Protein AF-A0A5E9FYQ3-F1 (afdb_monomer_lite)

Organism: NCBI:txid1424659

Structure (mmCIF, N/CA/C/O backbone):
data_AF-A0A5E9FYQ3-F1
#
_entry.id   AF-A0A5E9FYQ3-F1
#
loop_
_atom_site.group_PDB
_atom_site.id
_atom_site.type_symbol
_atom_site.label_atom_id
_atom_site.label_alt_id
_atom_site.label_comp_id
_atom_site.label_asym_id
_atom_site.label_entity_id
_atom_site.label_seq_id
_atom_site.pdbx_PDB_ins_code
_atom_site.Cartn_x
_atom_site.Cartn_y
_atom_site.Cartn_z
_atom_site.occupancy
_atom_site.B_iso_or_equiv
_atom_site.auth_seq_id
_atom_site.auth_comp_id
_atom_site.auth_asym_id
_atom_site.auth_atom_id
_atom_site.pdbx_PDB_model_num
ATOM 1 N N . MET A 1 1 ? -11.408 -15.074 -1.922 1.00 77.12 1 MET A N 1
ATOM 2 C CA . MET A 1 1 ? -11.102 -13.687 -2.350 1.00 77.12 1 MET A CA 1
ATOM 3 C C . MET A 1 1 ? -9.600 -13.408 -2.303 1.00 77.12 1 MET A C 1
ATOM 5 O O . MET A 1 1 ? -9.048 -13.153 -3.361 1.00 77.12 1 MET A O 1
ATOM 9 N N . GLN A 1 2 ? -8.919 -13.568 -1.158 1.00 79.94 2 GLN A N 1
ATOM 10 C CA . GLN A 1 2 ? -7.460 -13.363 -1.043 1.00 79.94 2 GLN A CA 1
ATOM 11 C C . GLN A 1 2 ? -6.634 -14.144 -2.089 1.00 79.94 2 GLN A C 1
ATOM 13 O O . GLN A 1 2 ? -5.840 -13.543 -2.800 1.00 79.94 2 GLN A O 1
ATOM 18 N N . ALA A 1 3 ? -6.942 -15.428 -2.308 1.00 85.81 3 ALA A N 1
ATOM 19 C CA . ALA A 1 3 ? -6.279 -16.265 -3.318 1.00 85.81 3 ALA A CA 1
ATOM 20 C C . ALA A 1 3 ? -6.416 -15.781 -4.780 1.00 85.81 3 ALA A C 1
ATOM 22 O O . ALA A 1 3 ? -5.697 -16.262 -5.648 1.00 85.81 3 ALA A O 1
ATOM 23 N N . ILE A 1 4 ? -7.360 -14.880 -5.082 1.00 86.19 4 ILE A N 1
ATOM 24 C CA . ILE A 1 4 ? -7.460 -14.230 -6.400 1.00 86.19 4 ILE A CA 1
ATOM 25 C C . ILE A 1 4 ? -6.538 -13.011 -6.432 1.00 86.19 4 ILE A C 1
ATOM 27 O O . ILE A 1 4 ? -5.796 -12.840 -7.392 1.00 86.19 4 ILE A O 1
ATOM 31 N N . CYS A 1 5 ? -6.550 -12.196 -5.372 1.00 84.44 5 CYS A N 1
ATOM 32 C CA . CYS A 1 5 ? -5.663 -11.040 -5.241 1.00 84.44 5 CYS A CA 1
ATOM 33 C C . CYS A 1 5 ? -4.184 -11.444 -5.291 1.00 84.44 5 CYS A C 1
ATOM 35 O O . CYS A 1 5 ? -3.392 -10.756 -5.924 1.00 84.44 5 CYS A O 1
ATOM 37 N N . ASP A 1 6 ? -3.822 -12.579 -4.690 1.00 86.38 6 ASP A N 1
ATOM 38 C CA . ASP A 1 6 ? -2.438 -13.069 -4.673 1.00 86.38 6 ASP A CA 1
ATOM 39 C C . ASP A 1 6 ? -1.945 -13.570 -6.042 1.00 86.38 6 ASP A C 1
ATOM 41 O O . ASP A 1 6 ? -0.753 -13.805 -6.213 1.00 86.38 6 ASP A O 1
ATOM 45 N N . ARG A 1 7 ? -2.830 -13.683 -7.045 1.00 91.00 7 ARG A N 1
ATOM 46 C CA . ARG A 1 7 ? -2.425 -13.951 -8.437 1.00 91.00 7 ARG A CA 1
ATOM 47 C C . ARG A 1 7 ? -1.875 -12.708 -9.136 1.00 91.00 7 ARG A C 1
ATOM 49 O O . ARG A 1 7 ? -1.252 -12.846 -10.180 1.00 91.00 7 ARG A O 1
ATOM 56 N N . LEU A 1 8 ? -2.105 -11.506 -8.600 1.00 90.12 8 LEU A N 1
ATOM 57 C CA . LEU A 1 8 ? -1.597 -10.264 -9.181 1.00 90.12 8 LEU A CA 1
ATOM 58 C C . LEU A 1 8 ? -0.121 -10.060 -8.808 1.00 90.12 8 LEU A C 1
ATOM 60 O O . LEU A 1 8 ? 0.207 -9.412 -7.811 1.00 90.12 8 LEU A O 1
ATOM 64 N N . THR A 1 9 ? 0.752 -10.623 -9.637 1.00 94.88 9 THR A N 1
ATOM 65 C CA . THR A 1 9 ? 2.216 -10.582 -9.500 1.00 94.88 9 THR A CA 1
ATOM 66 C C . THR A 1 9 ? 2.863 -9.568 -10.446 1.00 94.88 9 THR A C 1
ATOM 68 O O . THR A 1 9 ? 2.222 -9.065 -11.376 1.00 94.88 9 THR A O 1
ATOM 71 N N . SER A 1 10 ? 4.156 -9.304 -10.249 1.00 96.81 10 SER A N 1
ATOM 72 C CA . SER A 1 10 ? 4.995 -8.530 -11.171 1.00 96.81 10 SER A CA 1
ATOM 73 C C . SER A 1 10 ? 4.932 -9.109 -12.583 1.00 96.81 10 SER A C 1
ATOM 75 O O . SER A 1 10 ? 4.700 -8.369 -13.533 1.00 96.81 10 SER A O 1
ATOM 77 N N . THR A 1 11 ? 5.007 -10.435 -12.721 1.00 96.94 11 THR A N 1
ATOM 78 C CA . THR A 1 11 ? 4.872 -11.138 -14.005 1.00 96.94 11 THR A CA 1
ATOM 79 C C . THR A 1 11 ? 3.530 -10.867 -14.679 1.00 96.94 11 THR A C 1
ATOM 81 O O . THR A 1 11 ? 3.494 -10.585 -15.872 1.00 96.94 11 THR A O 1
ATOM 84 N N . THR A 1 12 ? 2.428 -10.902 -13.925 1.00 96.06 12 THR A N 1
ATOM 85 C CA . THR A 1 12 ? 1.084 -10.644 -14.475 1.00 96.06 12 THR A CA 1
ATOM 86 C C . THR A 1 12 ? 0.976 -9.219 -15.023 1.00 96.06 12 THR A C 1
ATOM 88 O O . THR A 1 12 ? 0.411 -8.994 -16.093 1.00 96.06 12 THR A O 1
ATOM 91 N N . ILE A 1 13 ? 1.544 -8.246 -14.305 1.00 95.94 13 ILE A N 1
ATOM 92 C CA . ILE A 1 13 ? 1.565 -6.841 -14.728 1.00 95.94 13 ILE A CA 1
ATOM 93 C C . ILE A 1 13 ? 2.505 -6.641 -15.923 1.00 95.94 13 ILE A C 1
ATOM 95 O O . ILE A 1 13 ? 2.141 -5.922 -16.853 1.00 95.94 13 ILE A O 1
ATOM 99 N N . GLN A 1 14 ? 3.668 -7.296 -15.932 1.00 96.81 14 GLN A N 1
ATOM 100 C CA . GLN A 1 14 ? 4.623 -7.237 -17.037 1.00 96.81 14 GLN A CA 1
ATOM 101 C C . GLN A 1 14 ? 3.998 -7.778 -18.328 1.00 96.81 14 GLN A C 1
ATOM 103 O O . GLN A 1 14 ? 3.994 -7.079 -19.330 1.00 96.81 14 GLN A O 1
ATOM 108 N N . GLN A 1 15 ? 3.351 -8.945 -18.283 1.00 96.31 15 GLN A N 1
ATOM 109 C CA . GLN A 1 15 ? 2.653 -9.519 -19.441 1.00 96.31 15 GLN A CA 1
ATOM 110 C C . GLN A 1 15 ? 1.547 -8.603 -19.975 1.00 96.31 15 GLN A C 1
ATOM 112 O O . GLN A 1 15 ? 1.365 -8.467 -21.185 1.00 96.31 15 GLN A O 1
ATOM 117 N N . PHE A 1 16 ? 0.788 -7.967 -19.075 1.00 95.25 16 PHE A N 1
ATOM 118 C CA . PHE A 1 16 ? -0.220 -6.992 -19.478 1.00 95.25 16 PHE A CA 1
ATOM 119 C C . PHE A 1 16 ? 0.415 -5.793 -20.187 1.00 95.25 16 PHE A C 1
ATOM 121 O O . PHE A 1 16 ? -0.117 -5.349 -21.203 1.00 95.25 16 PHE A O 1
ATOM 128 N N . PHE A 1 17 ? 1.530 -5.282 -19.663 1.00 94.69 17 PHE A N 1
ATOM 129 C CA . PHE A 1 17 ? 2.276 -4.184 -20.264 1.00 94.69 17 PHE A CA 1
ATOM 130 C C . PHE A 1 17 ? 2.846 -4.561 -21.630 1.00 94.69 17 PHE A C 1
ATOM 132 O O . PHE A 1 17 ? 2.557 -3.857 -22.592 1.00 94.69 17 PHE A O 1
ATOM 139 N N . ASP A 1 18 ? 3.556 -5.684 -21.737 1.00 93.12 18 ASP A N 1
ATOM 140 C CA . ASP A 1 18 ? 4.173 -6.156 -22.982 1.00 93.12 18 ASP A CA 1
ATOM 141 C C . ASP A 1 18 ? 3.133 -6.254 -24.104 1.00 93.12 18 ASP A C 1
ATOM 143 O O . ASP A 1 18 ? 3.310 -5.679 -25.176 1.00 93.12 18 ASP A O 1
ATOM 147 N N . ARG A 1 19 ? 1.964 -6.839 -23.806 1.00 95.00 19 ARG A N 1
ATOM 148 C CA . ARG A 1 19 ? 0.849 -6.927 -24.759 1.00 95.00 19 ARG A CA 1
ATOM 149 C C . ARG A 1 19 ? 0.413 -5.565 -25.304 1.00 95.00 19 ARG A C 1
ATOM 151 O O . ARG A 1 19 ? 0.045 -5.461 -26.467 1.00 95.00 19 ARG A O 1
ATOM 158 N N . TRP A 1 20 ? 0.370 -4.531 -24.466 1.00 94.00 20 TRP A N 1
ATOM 159 C CA . TRP A 1 20 ? -0.004 -3.188 -24.917 1.00 94.00 20 TRP A CA 1
ATOM 160 C C . TRP A 1 20 ? 1.130 -2.496 -25.667 1.00 94.00 20 TRP A C 1
ATOM 162 O O . TRP A 1 20 ? 0.862 -1.766 -26.618 1.00 94.00 20 TRP A O 1
ATOM 172 N N . MET A 1 21 ? 2.376 -2.740 -25.273 1.00 90.56 21 MET A N 1
ATOM 173 C CA . MET A 1 21 ? 3.549 -2.200 -25.955 1.00 90.56 21 MET A CA 1
ATOM 174 C C . MET A 1 21 ? 3.691 -2.739 -27.381 1.00 90.56 21 MET A C 1
ATOM 176 O O . MET A 1 21 ? 4.171 -2.016 -28.247 1.00 90.56 21 MET A O 1
ATOM 180 N N . ASP A 1 22 ? 3.204 -3.950 -27.648 1.00 89.44 22 ASP A N 1
ATOM 181 C CA . ASP A 1 22 ? 3.164 -4.516 -29.001 1.00 89.44 22 ASP A CA 1
ATOM 182 C C . ASP A 1 22 ? 2.055 -3.915 -29.887 1.00 89.44 22 ASP A C 1
ATOM 184 O O . ASP A 1 22 ? 2.123 -4.005 -31.112 1.00 89.44 22 ASP A O 1
ATOM 188 N N . LEU A 1 23 ? 1.024 -3.303 -29.292 1.00 91.38 23 LEU A N 1
ATOM 189 C CA . LEU A 1 23 ? -0.136 -2.765 -30.018 1.00 91.38 23 LEU A CA 1
ATOM 190 C C . LEU A 1 23 ? -0.080 -1.250 -30.230 1.00 91.38 23 LEU A C 1
ATOM 192 O O . LEU A 1 23 ? -0.665 -0.734 -31.183 1.00 91.38 23 LEU A O 1
ATOM 196 N N . LEU A 1 24 ? 0.544 -0.518 -29.310 1.00 90.81 24 LEU A N 1
ATOM 197 C CA . LEU A 1 24 ? 0.562 0.940 -29.338 1.00 90.81 24 LEU A CA 1
ATOM 198 C C . LEU A 1 24 ? 1.668 1.463 -30.270 1.00 90.81 24 LEU A C 1
ATOM 200 O O . LEU A 1 24 ? 2.743 0.874 -30.342 1.00 90.81 24 LEU A O 1
ATOM 204 N N . PRO A 1 25 ? 1.457 2.603 -30.952 1.00 89.38 25 PRO A N 1
ATOM 205 C CA . PRO A 1 25 ? 2.519 3.258 -31.706 1.00 89.38 25 PRO A CA 1
ATOM 206 C C . PRO A 1 25 ? 3.527 3.881 -30.731 1.00 89.38 25 PRO A C 1
ATOM 208 O O . PRO A 1 25 ? 3.299 4.957 -30.176 1.00 89.38 25 PRO A O 1
ATOM 211 N N . LEU A 1 26 ? 4.632 3.176 -30.488 1.00 89.50 26 LEU A N 1
ATOM 212 C CA . LEU A 1 26 ? 5.679 3.599 -29.560 1.00 89.50 26 LEU A CA 1
ATOM 213 C C . LEU A 1 26 ? 6.777 4.407 -30.265 1.00 89.50 26 LEU A C 1
ATOM 215 O O . LEU A 1 26 ? 7.100 4.125 -31.417 1.00 89.50 26 LEU A O 1
ATOM 219 N N . PRO A 1 27 ? 7.401 5.380 -29.573 1.00 90.38 27 PRO A N 1
ATOM 220 C CA . PRO A 1 27 ? 8.470 6.187 -30.158 1.00 90.38 27 PRO A CA 1
ATOM 221 C C . PRO A 1 27 ? 9.801 5.431 -30.287 1.00 90.38 27 PRO A C 1
ATOM 223 O O . PRO A 1 27 ? 10.623 5.830 -31.102 1.00 90.38 27 PRO A O 1
ATOM 226 N N . LEU A 1 28 ? 10.011 4.364 -29.503 1.00 89.50 28 LEU A N 1
ATOM 227 C CA . LEU A 1 28 ? 11.154 3.459 -29.662 1.00 89.50 28 LEU A CA 1
ATOM 228 C C . LEU A 1 28 ? 10.768 2.320 -30.603 1.00 89.50 28 LEU A C 1
ATOM 230 O O . LEU A 1 28 ? 9.797 1.606 -30.338 1.00 89.50 28 LEU A O 1
ATOM 234 N N . ASN A 1 29 ? 11.544 2.139 -31.665 1.00 86.56 29 ASN A N 1
ATOM 235 C CA . ASN A 1 29 ? 11.327 1.110 -32.674 1.00 86.56 29 ASN A CA 1
ATOM 236 C C . ASN A 1 29 ? 12.355 -0.033 -32.548 1.00 86.56 29 ASN A C 1
ATOM 238 O O . ASN A 1 29 ? 13.167 -0.079 -31.623 1.00 86.56 29 ASN A O 1
ATOM 242 N N . GLU A 1 30 ? 12.307 -0.994 -33.471 1.00 87.69 30 GLU A N 1
ATOM 243 C CA . GLU A 1 30 ? 13.215 -2.148 -33.477 1.00 87.69 30 GLU A CA 1
ATOM 244 C C . GLU A 1 30 ? 14.695 -1.768 -33.565 1.00 87.69 30 GLU A C 1
ATOM 246 O O . GLU A 1 30 ? 15.517 -2.411 -32.915 1.00 87.69 30 GLU A O 1
ATOM 251 N N . TYR A 1 31 ? 15.034 -0.700 -34.290 1.00 92.00 31 TYR A N 1
ATOM 252 C CA . TYR A 1 31 ? 16.404 -0.207 -34.393 1.00 92.00 31 TYR A CA 1
ATOM 253 C C . TYR A 1 31 ? 16.922 0.253 -33.028 1.00 92.00 31 TYR A C 1
ATOM 255 O O . TYR A 1 31 ? 17.987 -0.192 -32.612 1.00 92.00 31 TYR A O 1
ATOM 263 N N . ASP A 1 32 ? 16.148 1.038 -32.273 1.00 93.69 32 ASP A N 1
ATOM 264 C CA . ASP A 1 32 ? 16.548 1.520 -30.940 1.00 93.69 32 ASP A CA 1
ATOM 265 C C . ASP A 1 32 ? 16.831 0.365 -29.964 1.00 93.69 32 ASP A C 1
ATOM 267 O O . ASP A 1 32 ? 17.777 0.406 -29.172 1.00 93.69 32 ASP A O 1
ATOM 271 N N . ARG A 1 33 ? 16.052 -0.716 -30.068 1.00 89.06 33 ARG A N 1
ATOM 272 C CA . ARG A 1 33 ? 16.213 -1.919 -29.238 1.00 89.06 33 ARG A CA 1
ATOM 273 C C . ARG A 1 33 ? 17.558 -2.607 -29.482 1.00 89.06 33 ARG A C 1
ATOM 275 O O . ARG A 1 33 ? 18.139 -3.134 -28.535 1.00 89.06 33 ARG A O 1
ATOM 282 N N . THR A 1 34 ? 18.096 -2.555 -30.705 1.00 93.69 34 THR A N 1
ATOM 283 C CA . THR A 1 34 ? 19.436 -3.101 -31.010 1.00 93.69 34 THR A CA 1
ATOM 284 C C . THR A 1 34 ? 20.567 -2.359 -30.290 1.00 93.69 34 THR A C 1
ATOM 286 O O . THR A 1 34 ? 21.616 -2.947 -30.038 1.00 93.69 34 THR A O 1
ATOM 289 N N . PHE A 1 35 ? 20.333 -1.108 -29.876 1.00 95.06 35 PHE A N 1
ATOM 290 C CA . PHE A 1 35 ? 21.252 -0.314 -29.051 1.00 95.06 35 PHE A CA 1
ATOM 291 C C . PHE A 1 35 ? 20.963 -0.426 -27.546 1.00 95.06 35 PHE A C 1
ATOM 293 O O . PHE A 1 35 ? 21.566 0.286 -26.745 1.00 95.06 35 PHE A O 1
ATOM 300 N N . GLY A 1 36 ? 20.055 -1.320 -27.142 1.00 93.25 36 GLY A N 1
ATOM 301 C CA . GLY A 1 36 ? 19.702 -1.551 -25.741 1.00 93.25 36 GLY A CA 1
ATOM 302 C C . GLY A 1 36 ? 18.686 -0.561 -25.167 1.00 93.25 36 GLY A 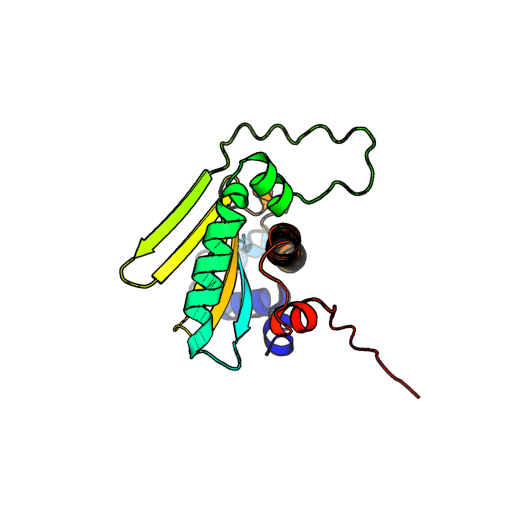C 1
ATOM 303 O O . GLY A 1 36 ? 18.467 -0.559 -23.956 1.00 93.25 36 GLY A O 1
ATOM 304 N N . TYR A 1 37 ? 18.039 0.265 -25.996 1.00 92.00 37 TYR A N 1
ATOM 305 C CA . TYR A 1 37 ? 16.953 1.122 -25.528 1.00 92.00 37 TYR A CA 1
ATOM 306 C C . TYR A 1 37 ? 15.670 0.309 -25.354 1.00 92.00 37 TYR A C 1
ATOM 308 O O . TYR A 1 37 ? 15.123 -0.252 -26.305 1.00 92.00 37 TYR A O 1
ATOM 316 N N . TRP A 1 38 ? 15.173 0.264 -24.119 1.00 89.94 38 TRP A N 1
ATOM 317 C CA . TRP A 1 38 ? 13.936 -0.423 -23.769 1.00 89.94 38 TRP A CA 1
ATOM 318 C C . TRP A 1 38 ? 13.157 0.334 -22.687 1.00 89.94 38 TRP A C 1
ATOM 320 O O . TRP A 1 38 ? 13.668 1.254 -22.046 1.00 89.94 38 TRP A O 1
ATOM 330 N N . TRP A 1 39 ? 11.902 -0.060 -22.485 1.00 90.44 39 TRP A N 1
ATOM 331 C CA . TRP A 1 39 ? 11.014 0.502 -21.474 1.00 90.44 39 TRP A CA 1
ATOM 332 C C . TRP A 1 39 ? 11.048 -0.308 -20.181 1.00 90.44 39 TRP A C 1
ATOM 334 O O . TRP A 1 39 ? 10.842 -1.518 -20.195 1.00 90.44 39 TRP A O 1
ATOM 344 N N . GLU A 1 40 ? 11.202 0.364 -19.043 1.00 91.19 40 GLU A N 1
ATOM 345 C CA . GLU A 1 40 ? 11.075 -0.273 -17.732 1.00 91.19 40 GLU A CA 1
ATOM 346 C C . GLU A 1 40 ? 9.898 0.283 -16.932 1.00 91.19 40 GLU A C 1
ATOM 348 O O . GLU A 1 40 ? 9.649 1.492 -16.889 1.00 91.19 40 GLU A O 1
ATOM 353 N N . LEU A 1 41 ? 9.200 -0.608 -16.226 1.00 94.94 41 LEU A N 1
ATOM 354 C CA . LEU A 1 41 ? 8.124 -0.238 -15.318 1.00 94.94 41 LEU A CA 1
ATOM 355 C C . LEU A 1 41 ? 8.671 0.147 -13.942 1.00 94.94 41 LEU A C 1
ATOM 357 O O . LEU A 1 41 ? 9.218 -0.674 -13.203 1.00 94.94 41 LEU A O 1
ATOM 361 N N . SER A 1 42 ? 8.444 1.406 -13.566 1.00 95.06 42 SER A N 1
ATOM 362 C CA . SER A 1 42 ? 8.688 1.913 -12.216 1.00 95.06 42 SER A CA 1
ATOM 363 C C . SER A 1 42 ? 7.372 2.070 -11.453 1.00 95.06 42 SER A C 1
ATOM 365 O O . SER A 1 42 ? 6.479 2.810 -11.863 1.00 95.06 42 SER A O 1
ATOM 367 N N . MET A 1 43 ? 7.286 1.464 -10.272 1.00 96.12 43 MET A N 1
ATOM 368 C CA . MET A 1 43 ? 6.161 1.595 -9.349 1.00 96.12 43 MET A CA 1
ATOM 369 C C . MET A 1 43 ? 6.102 3.012 -8.761 1.00 96.12 43 MET A C 1
ATOM 371 O O . MET A 1 43 ? 6.967 3.411 -7.974 1.00 96.12 43 MET A O 1
ATOM 375 N N . ARG A 1 44 ? 5.080 3.785 -9.154 1.00 94.81 44 ARG A N 1
ATOM 376 C CA . ARG A 1 44 ? 4.855 5.161 -8.672 1.00 94.81 44 ARG A CA 1
ATOM 377 C C . ARG A 1 44 ? 3.950 5.227 -7.444 1.00 94.81 44 ARG A C 1
ATOM 379 O O . ARG A 1 44 ? 4.205 6.032 -6.558 1.00 94.81 44 ARG A O 1
ATOM 386 N N . GLN A 1 45 ? 2.919 4.392 -7.398 1.00 95.75 45 GLN A N 1
ATOM 387 C CA . GLN A 1 45 ? 2.026 4.264 -6.253 1.00 95.75 45 GLN A CA 1
ATOM 388 C C . GLN A 1 45 ? 1.538 2.823 -6.173 1.00 95.75 45 GLN A C 1
ATOM 390 O O . GLN A 1 45 ? 1.063 2.284 -7.169 1.00 95.75 45 GLN A O 1
ATOM 395 N N . ILE A 1 46 ? 1.672 2.207 -5.001 1.00 96.12 46 ILE A N 1
ATOM 396 C CA . ILE A 1 46 ? 1.160 0.864 -4.718 1.00 96.12 46 ILE A CA 1
ATOM 397 C C . ILE A 1 46 ? 0.280 0.942 -3.480 1.00 96.12 46 ILE A C 1
ATOM 399 O O . ILE A 1 46 ? 0.671 1.525 -2.469 1.00 96.12 46 ILE A O 1
ATOM 403 N N . GLU A 1 47 ? -0.905 0.347 -3.561 1.00 96.00 47 GLU A N 1
ATOM 404 C CA . GLU A 1 47 ? -1.854 0.289 -2.455 1.00 96.00 47 GLU A CA 1
ATOM 405 C C . GLU A 1 47 ? -2.148 -1.164 -2.114 1.00 96.00 47 GLU A C 1
ATOM 407 O O . GLU A 1 47 ? -2.558 -1.949 -2.966 1.00 96.00 47 GLU A O 1
ATOM 412 N N . THR A 1 48 ? -1.927 -1.536 -0.857 1.00 95.62 48 THR A N 1
ATOM 413 C CA . THR A 1 48 ? -2.242 -2.875 -0.355 1.00 95.62 48 THR A CA 1
ATOM 414 C C . THR A 1 48 ? -3.206 -2.758 0.800 1.00 95.62 48 THR A C 1
ATOM 416 O O . THR A 1 48 ? -2.967 -2.036 1.770 1.00 95.62 48 THR A O 1
ATOM 419 N N . SER A 1 49 ? -4.295 -3.509 0.715 1.00 94.38 49 SER A N 1
ATOM 420 C CA . SER A 1 49 ? -5.390 -3.400 1.662 1.00 94.38 49 SER A CA 1
ATOM 421 C C . SER A 1 49 ? -5.749 -4.714 2.319 1.00 94.38 49 SER A C 1
ATOM 423 O O . SER A 1 49 ? -5.785 -5.745 1.652 1.00 94.38 49 SER A O 1
ATOM 425 N N . ARG A 1 50 ? -6.141 -4.638 3.587 1.00 93.06 50 ARG A N 1
ATOM 426 C CA . ARG A 1 50 ? -6.816 -5.706 4.319 1.00 93.06 50 ARG A CA 1
ATOM 427 C C . ARG A 1 50 ? -8.231 -5.247 4.651 1.00 93.06 50 ARG A C 1
ATOM 429 O O . ARG A 1 50 ? -8.444 -4.095 5.021 1.00 93.06 50 ARG A O 1
ATOM 436 N N . THR A 1 51 ? -9.222 -6.107 4.455 1.00 91.31 51 THR A N 1
ATOM 437 C CA . THR A 1 51 ? -10.629 -5.756 4.685 1.00 91.31 51 THR A CA 1
ATOM 438 C C . THR A 1 51 ? -11.304 -6.848 5.500 1.00 91.31 51 THR A C 1
ATOM 440 O O . THR A 1 51 ? -11.242 -8.017 5.133 1.00 91.31 51 THR A O 1
ATOM 443 N N . PHE A 1 52 ? -11.940 -6.449 6.598 1.00 88.62 52 PHE A N 1
ATOM 444 C CA . PHE A 1 52 ? -12.704 -7.311 7.491 1.00 88.62 52 PHE A CA 1
ATOM 445 C C . PHE A 1 52 ? -14.174 -6.949 7.372 1.00 88.62 52 PHE A C 1
ATOM 447 O O . PHE A 1 52 ? -14.545 -5.802 7.604 1.00 88.62 52 PHE A O 1
ATOM 454 N N . VAL A 1 53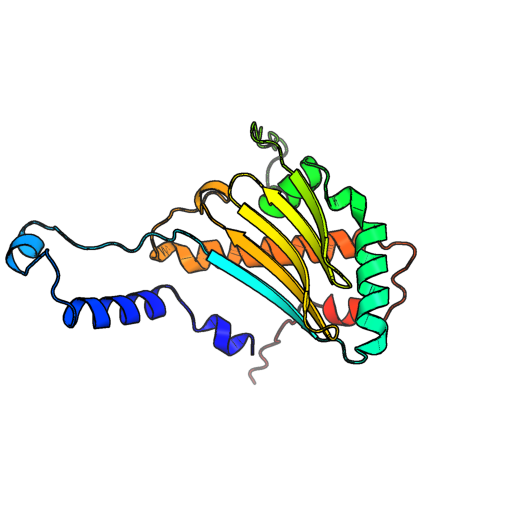 ? -15.005 -7.909 6.989 1.00 88.44 53 VAL A N 1
ATOM 455 C CA . VAL A 1 53 ? -16.452 -7.711 6.872 1.00 88.44 53 VAL A CA 1
ATOM 456 C C . VAL A 1 53 ? -17.098 -8.139 8.185 1.00 88.44 53 VAL A C 1
ATOM 458 O O . VAL A 1 53 ? -16.783 -9.209 8.696 1.00 88.44 53 VAL A O 1
ATOM 461 N N . PHE A 1 54 ? -17.964 -7.298 8.747 1.00 83.31 54 PHE A N 1
ATOM 462 C CA . PHE A 1 54 ? -18.661 -7.603 9.994 1.00 83.31 54 PHE A CA 1
ATOM 463 C C . PHE A 1 54 ? -19.915 -8.441 9.727 1.00 83.31 54 PHE A C 1
ATOM 465 O O . PHE A 1 54 ? -20.759 -8.046 8.921 1.00 83.31 54 PHE A O 1
ATOM 472 N N . ASP A 1 55 ? -20.094 -9.523 10.487 1.00 82.56 55 ASP A N 1
ATOM 473 C CA . ASP A 1 55 ? -21.309 -10.356 10.436 1.00 82.56 55 ASP A CA 1
ATOM 474 C C . ASP A 1 55 ? -22.554 -9.609 10.949 1.00 82.56 55 ASP A C 1
ATOM 476 O O . ASP A 1 55 ? -23.676 -9.856 10.509 1.00 82.56 55 ASP A O 1
ATOM 480 N N . ALA A 1 56 ? -22.362 -8.645 11.859 1.00 81.56 56 ALA A N 1
ATOM 481 C CA . ALA A 1 56 ? -23.411 -7.777 12.394 1.00 81.56 56 ALA A CA 1
ATOM 482 C C . ALA A 1 56 ? -23.105 -6.290 12.111 1.00 81.56 56 ALA A C 1
ATOM 484 O O . ALA A 1 56 ? -22.679 -5.562 13.014 1.00 81.56 56 ALA A O 1
ATOM 485 N N . PRO A 1 57 ? -23.362 -5.794 10.883 1.00 75.94 57 PRO A N 1
ATOM 486 C CA . PRO A 1 57 ? -23.049 -4.424 10.464 1.00 75.94 57 PRO A CA 1
ATOM 487 C C . PRO A 1 57 ? -23.557 -3.313 11.380 1.00 75.94 57 PRO A C 1
ATOM 489 O O . PRO A 1 57 ? -22.923 -2.272 11.511 1.00 75.94 57 PRO A O 1
ATOM 492 N N . ARG A 1 58 ? -24.692 -3.546 12.048 1.00 80.44 58 ARG A N 1
ATOM 493 C CA . ARG A 1 58 ? -25.305 -2.595 12.985 1.00 80.44 58 ARG A CA 1
ATOM 494 C C . ARG A 1 58 ? -24.372 -2.168 14.125 1.00 80.44 58 ARG A C 1
ATOM 496 O O . ARG A 1 58 ? -24.536 -1.073 14.642 1.00 80.44 58 ARG A O 1
ATOM 503 N N . HIS A 1 59 ? -23.391 -2.995 14.497 1.00 79.06 59 HIS A N 1
ATOM 504 C CA . HIS A 1 59 ? -22.408 -2.665 15.536 1.00 79.06 59 HIS A CA 1
ATOM 505 C C . HIS A 1 59 ? -21.076 -2.156 14.965 1.00 79.06 59 HIS A C 1
ATOM 507 O O . HIS A 1 59 ? -20.247 -1.658 15.720 1.00 79.06 59 HIS A O 1
ATOM 513 N N . ALA A 1 60 ? -20.860 -2.250 13.648 1.00 81.50 60 ALA A N 1
ATOM 514 C CA . ALA A 1 60 ? -19.574 -1.943 13.023 1.00 81.50 60 ALA A CA 1
ATOM 515 C C . ALA A 1 60 ? -19.163 -0.478 13.217 1.00 81.50 60 ALA A C 1
ATOM 517 O O . ALA A 1 60 ? -17.991 -0.184 13.439 1.00 81.50 60 ALA A O 1
ATOM 518 N N . ARG A 1 61 ? -20.140 0.436 13.177 1.00 81.75 61 ARG A N 1
ATOM 519 C CA . ARG A 1 61 ? -19.917 1.863 13.418 1.00 81.75 61 ARG A CA 1
ATOM 520 C C . ARG A 1 61 ? -19.440 2.137 14.840 1.00 81.75 61 ARG A C 1
ATOM 522 O O . ARG A 1 61 ? -18.365 2.697 14.995 1.00 81.75 61 ARG A O 1
ATOM 529 N N . GLY A 1 62 ? -20.219 1.728 15.844 1.00 81.62 62 GLY A N 1
ATOM 530 C CA . GLY A 1 62 ? -19.871 1.958 17.248 1.00 81.62 62 GLY A CA 1
ATOM 531 C C . GLY A 1 62 ? -18.545 1.294 17.610 1.00 81.62 62 GLY A C 1
ATOM 532 O O . GLY A 1 62 ? -17.697 1.918 18.231 1.00 81.62 62 GLY A O 1
ATOM 533 N N . PHE A 1 63 ? -18.314 0.075 17.109 1.00 80.88 63 PHE A N 1
ATOM 534 C CA . PHE A 1 63 ? -17.026 -0.600 17.242 1.00 80.88 63 PHE A CA 1
ATOM 535 C C . PHE A 1 63 ? -15.871 0.236 16.672 1.00 80.88 63 PHE A C 1
ATOM 537 O O . PHE A 1 63 ? -14.857 0.414 17.338 1.00 80.88 63 PHE A O 1
ATOM 544 N N . PHE A 1 64 ? -16.015 0.753 15.450 1.00 81.62 64 PHE A N 1
ATOM 545 C CA . PHE A 1 64 ? -14.968 1.540 14.806 1.00 81.62 64 PHE A CA 1
ATOM 546 C C . PHE A 1 64 ? -14.740 2.894 15.492 1.00 81.62 64 PHE A C 1
ATOM 548 O O . PHE A 1 64 ? -13.600 3.311 15.656 1.00 81.62 64 PHE A O 1
ATOM 555 N N . GLU A 1 65 ? -15.801 3.572 15.927 1.00 79.44 65 GLU A N 1
ATOM 556 C CA . GLU A 1 65 ? -15.686 4.826 16.679 1.00 79.44 65 GLU A CA 1
ATOM 557 C C . GLU A 1 65 ? -14.943 4.609 18.008 1.00 79.44 65 GLU A C 1
ATOM 559 O O . GLU A 1 65 ? -14.021 5.367 18.309 1.00 79.44 65 GLU A O 1
ATOM 564 N N . SER A 1 66 ? -15.254 3.536 18.748 1.00 80.12 66 SER A N 1
ATOM 565 C CA . SER A 1 66 ? -14.508 3.151 19.956 1.00 80.12 66 SER A CA 1
ATOM 566 C C . SER A 1 66 ? -13.057 2.770 19.652 1.00 80.12 66 SER A C 1
ATOM 568 O O . SER A 1 66 ? -12.153 3.233 20.337 1.00 80.12 66 SER A O 1
ATOM 570 N N . LEU A 1 67 ? -12.811 1.992 18.589 1.00 79.31 67 LEU A N 1
ATOM 571 C CA . LEU A 1 67 ? -11.462 1.619 18.146 1.00 79.31 67 LEU A CA 1
ATOM 572 C C . LEU A 1 67 ? -10.584 2.854 17.916 1.00 79.31 67 LEU A C 1
ATOM 574 O O . LEU A 1 67 ? -9.450 2.887 18.381 1.00 79.31 67 LEU A O 1
ATOM 578 N N . ILE A 1 68 ? -11.114 3.865 17.224 1.00 77.88 68 ILE A N 1
ATOM 579 C CA . ILE A 1 68 ? -10.390 5.102 16.919 1.00 77.88 68 ILE A CA 1
ATOM 580 C C . ILE A 1 68 ? -10.180 5.946 18.179 1.00 77.88 68 ILE A C 1
ATOM 582 O O . ILE A 1 68 ? -9.096 6.500 18.352 1.00 77.88 68 ILE A O 1
ATOM 586 N N . ALA A 1 69 ? -11.183 6.036 19.057 1.00 77.31 69 ALA A N 1
ATOM 587 C CA . ALA A 1 69 ? -11.080 6.779 20.312 1.00 77.31 69 ALA A CA 1
ATOM 588 C C . ALA A 1 69 ? -10.009 6.191 21.247 1.00 77.31 69 ALA A C 1
ATOM 590 O O . ALA A 1 69 ? -9.177 6.934 21.762 1.00 77.31 69 ALA A O 1
ATOM 591 N N . ASP A 1 70 ? -9.968 4.865 21.394 1.00 70.88 70 ASP A N 1
ATOM 592 C CA . ASP A 1 70 ? -9.010 4.172 22.268 1.00 70.88 70 ASP A CA 1
ATOM 593 C C . ASP A 1 70 ? -7.571 4.199 21.724 1.00 70.88 70 ASP A C 1
ATOM 595 O O . ASP A 1 70 ? -6.616 3.962 22.459 1.00 70.88 70 ASP A O 1
ATOM 599 N N . ASN A 1 71 ? -7.402 4.494 20.432 1.00 68.88 71 ASN A N 1
ATOM 600 C CA . ASN A 1 71 ? -6.122 4.422 19.731 1.00 68.88 71 ASN A CA 1
ATOM 601 C C . ASN A 1 71 ? -5.664 5.770 19.152 1.00 68.88 71 ASN A C 1
ATOM 603 O O . ASN A 1 71 ? -4.847 5.813 18.231 1.00 68.88 71 ASN A O 1
ATOM 607 N N . LEU A 1 72 ? -6.135 6.886 19.716 1.00 68.12 72 LEU A N 1
ATOM 608 C CA . LEU A 1 72 ? -5.676 8.236 19.356 1.00 68.12 72 LEU A CA 1
ATOM 609 C C . LEU A 1 72 ? -4.140 8.376 19.425 1.00 68.12 72 LEU A C 1
ATOM 611 O O . LEU A 1 72 ? -3.539 9.050 18.584 1.00 68.12 72 LEU A O 1
ATOM 615 N N . ASP A 1 73 ? -3.500 7.680 20.370 1.00 65.19 73 ASP A N 1
ATOM 616 C CA . ASP A 1 73 ? -2.044 7.658 20.556 1.00 65.19 73 ASP A CA 1
ATOM 617 C C . ASP A 1 73 ? -1.272 6.899 19.461 1.00 65.19 73 ASP A C 1
ATOM 619 O O . ASP A 1 73 ? -0.071 7.125 19.316 1.00 65.19 73 ASP A O 1
ATOM 623 N N . ILE A 1 74 ? -1.926 6.077 18.620 1.00 67.00 74 ILE A N 1
ATOM 624 C CA . ILE A 1 74 ? -1.276 5.478 17.429 1.00 67.00 74 ILE A CA 1
ATOM 625 C C . ILE A 1 74 ? -0.693 6.567 16.529 1.00 67.00 74 ILE A C 1
ATOM 627 O O . ILE A 1 74 ? 0.250 6.338 15.769 1.00 67.00 74 ILE A O 1
ATOM 631 N N . GLY A 1 75 ? -1.229 7.782 16.643 1.00 65.88 75 GLY A N 1
ATOM 632 C CA . GLY A 1 75 ? -0.776 8.899 15.862 1.00 65.88 75 GLY A CA 1
ATOM 633 C C . GLY A 1 75 ? 0.601 9.458 16.205 1.00 65.88 75 GLY A C 1
ATOM 634 O O . GLY A 1 75 ? 1.073 10.325 15.460 1.00 65.88 75 GLY A O 1
ATOM 635 N N . ARG A 1 76 ? 1.226 9.005 17.299 1.00 73.38 76 ARG A N 1
ATOM 636 C CA . ARG A 1 76 ? 2.538 9.490 17.728 1.00 73.38 76 ARG A CA 1
ATOM 637 C C . ARG A 1 76 ? 3.631 9.111 16.722 1.00 73.38 76 ARG A C 1
ATOM 639 O O . ARG A 1 76 ? 3.609 7.995 16.197 1.00 73.38 76 ARG A O 1
ATOM 646 N N . PRO A 1 77 ? 4.585 10.012 16.426 1.00 73.06 77 PRO A N 1
ATOM 647 C CA . PRO A 1 77 ? 5.584 9.779 15.389 1.00 73.06 77 PRO A CA 1
ATOM 648 C C . PRO A 1 77 ? 6.366 8.471 15.521 1.00 73.06 77 PRO A C 1
ATOM 650 O O . PRO A 1 77 ? 6.575 7.795 14.515 1.00 73.06 77 PRO A O 1
ATOM 653 N N . GLU A 1 78 ? 6.742 8.099 16.742 1.00 73.75 78 GLU A N 1
ATOM 654 C CA . GLU A 1 78 ? 7.454 6.865 17.064 1.00 73.75 78 GLU A CA 1
ATOM 655 C C . GLU A 1 78 ? 6.611 5.615 16.791 1.00 73.75 78 GLU A C 1
ATOM 657 O O . GLU A 1 78 ? 7.119 4.623 16.269 1.00 73.75 78 GLU A O 1
ATOM 662 N N . THR A 1 79 ? 5.307 5.670 17.070 1.00 78.62 79 THR A N 1
ATOM 663 C CA . THR A 1 79 ? 4.379 4.573 16.786 1.00 78.62 79 THR A CA 1
ATOM 664 C C . THR A 1 79 ? 4.181 4.425 15.286 1.00 78.62 79 THR A C 1
ATOM 666 O O . THR A 1 79 ? 4.287 3.320 14.760 1.00 78.62 79 THR A O 1
ATOM 669 N N . VAL A 1 80 ? 3.969 5.534 14.573 1.00 83.06 80 VAL A N 1
ATOM 670 C CA . VAL A 1 80 ? 3.858 5.529 13.109 1.00 83.06 80 VAL A CA 1
ATOM 671 C C . VAL A 1 80 ? 5.136 4.992 12.473 1.00 83.06 80 VAL A C 1
ATOM 673 O O . VAL A 1 80 ? 5.069 4.156 11.578 1.00 83.06 80 VAL A O 1
ATOM 676 N N . GLU A 1 81 ? 6.307 5.408 12.945 1.00 84.94 81 GLU A N 1
ATOM 677 C CA . GLU A 1 81 ? 7.569 4.862 12.461 1.00 84.94 81 GLU A CA 1
ATOM 678 C C . GLU A 1 81 ? 7.642 3.343 12.657 1.00 84.94 81 GLU A C 1
ATOM 680 O O . GLU A 1 81 ? 7.892 2.630 11.685 1.00 84.94 81 GLU A O 1
ATOM 685 N N . LEU A 1 82 ? 7.344 2.840 13.860 1.00 86.00 82 LEU A N 1
ATOM 686 C CA . LEU A 1 82 ? 7.335 1.403 14.161 1.00 86.00 82 LEU A CA 1
ATOM 687 C C . LEU A 1 82 ? 6.339 0.619 13.298 1.00 86.00 82 LEU A C 1
ATOM 689 O O . LEU A 1 82 ? 6.640 -0.500 12.875 1.00 86.00 82 LEU A O 1
ATOM 693 N N . LEU A 1 83 ? 5.175 1.192 12.979 1.00 87.69 83 LEU A N 1
ATOM 694 C CA . LEU A 1 83 ? 4.226 0.567 12.057 1.00 87.69 83 LEU A CA 1
ATOM 695 C C . LEU A 1 83 ? 4.852 0.349 10.677 1.00 87.69 83 LEU A C 1
ATOM 697 O O . LEU A 1 83 ? 4.673 -0.716 10.083 1.00 87.69 83 LEU A O 1
ATOM 701 N N . PHE A 1 84 ? 5.609 1.324 10.175 1.00 89.81 84 PHE A N 1
ATOM 702 C CA . PHE A 1 84 ? 6.204 1.281 8.841 1.00 89.81 84 PHE A CA 1
ATOM 703 C C . PHE A 1 84 ? 7.508 0.481 8.767 1.00 89.81 84 PHE A C 1
ATOM 705 O O . PHE A 1 84 ? 7.740 -0.211 7.774 1.00 89.81 84 PHE A O 1
ATOM 712 N N . THR A 1 85 ? 8.340 0.534 9.806 1.00 85.94 85 THR A N 1
ATOM 713 C CA . THR A 1 85 ? 9.692 -0.049 9.806 1.00 85.94 85 THR A CA 1
ATOM 714 C C . THR A 1 85 ? 9.780 -1.375 10.566 1.00 85.94 85 THR A C 1
ATOM 716 O O . THR A 1 85 ? 10.663 -2.181 10.274 1.00 85.94 85 THR A O 1
ATOM 719 N N . GLY A 1 86 ? 8.821 -1.658 11.453 1.00 80.75 86 GLY A N 1
ATOM 720 C CA . GLY A 1 86 ? 8.799 -2.844 12.308 1.00 80.75 86 GLY A CA 1
ATOM 721 C C . GLY A 1 86 ? 9.804 -2.784 13.464 1.00 80.75 86 GLY A C 1
ATOM 722 O O . GLY A 1 86 ? 10.580 -1.842 13.608 1.00 80.75 86 GLY A O 1
ATOM 723 N N . TYR A 1 87 ? 9.805 -3.826 14.298 1.00 66.94 87 TYR A N 1
ATOM 724 C CA . TYR A 1 87 ? 10.841 -4.026 15.311 1.00 66.94 87 TYR A CA 1
ATOM 725 C C . TYR A 1 87 ? 12.056 -4.675 14.639 1.00 66.94 87 TYR A C 1
ATOM 727 O O . TYR A 1 87 ? 11.938 -5.762 14.075 1.00 66.94 87 TYR A O 1
ATOM 735 N N . ALA A 1 88 ? 13.217 -4.015 14.660 1.00 53.38 88 ALA A N 1
ATOM 736 C CA . ALA A 1 88 ? 14.442 -4.562 14.074 1.00 53.38 88 ALA A CA 1
ATOM 737 C C . ALA A 1 88 ? 14.748 -5.956 14.680 1.00 53.38 88 ALA A C 1
ATOM 739 O O . ALA A 1 88 ? 14.954 -6.034 15.893 1.00 53.38 88 ALA A O 1
ATOM 740 N N . PRO A 1 89 ? 14.809 -7.052 13.891 1.00 40.88 89 PRO A N 1
ATOM 741 C CA . PRO A 1 89 ? 14.869 -8.399 14.462 1.00 40.88 89 PRO A CA 1
ATOM 742 C C . PRO A 1 89 ? 16.169 -8.706 15.212 1.00 40.88 89 PRO A C 1
ATOM 744 O O . PRO A 1 89 ? 16.149 -9.482 16.160 1.00 40.88 89 PRO A O 1
ATOM 747 N N . HIS A 1 90 ? 17.301 -8.097 14.847 1.00 37.12 90 HIS A N 1
ATOM 748 C CA . HIS A 1 90 ? 18.621 -8.426 15.401 1.00 37.12 90 HIS A CA 1
ATOM 749 C C . HIS A 1 90 ? 19.531 -7.199 15.507 1.00 37.12 90 HIS A C 1
ATOM 751 O O . HIS A 1 90 ? 20.518 -7.072 14.789 1.00 37.12 90 HIS A O 1
ATOM 757 N N . SER A 1 91 ? 19.243 -6.283 16.430 1.00 40.72 91 SER A N 1
ATOM 758 C CA . SER A 1 91 ? 20.272 -5.332 16.840 1.00 40.72 91 SER A CA 1
ATOM 759 C C . SER A 1 91 ? 20.047 -4.831 18.260 1.00 40.72 91 SER A C 1
ATOM 761 O O . SER A 1 91 ? 19.176 -4.007 18.514 1.00 40.72 91 SER A O 1
ATOM 763 N N . ARG A 1 92 ? 20.937 -5.229 19.180 1.00 39.84 92 ARG A N 1
ATOM 764 C CA . ARG A 1 92 ? 21.185 -4.515 20.452 1.00 39.84 92 ARG A CA 1
ATOM 765 C C . ARG A 1 92 ? 21.747 -3.093 20.236 1.00 39.84 92 ARG A C 1
ATOM 767 O O . ARG A 1 92 ? 22.160 -2.437 21.184 1.00 39.84 92 ARG A O 1
ATOM 774 N N . ARG A 1 93 ? 21.771 -2.614 18.990 1.00 38.19 93 ARG A N 1
ATOM 775 C CA . ARG A 1 93 ? 22.019 -1.239 18.558 1.00 38.19 93 ARG A CA 1
ATOM 776 C C . ARG A 1 93 ? 21.061 -0.905 17.414 1.00 38.19 93 ARG A C 1
ATOM 778 O O . ARG A 1 93 ? 21.485 -0.668 16.284 1.00 38.19 93 ARG A O 1
ATOM 785 N N . ALA A 1 94 ? 19.755 -0.978 17.651 1.00 40.41 94 ALA A N 1
ATOM 786 C CA . ALA A 1 94 ? 18.822 -0.306 16.762 1.00 40.41 94 ALA A CA 1
ATOM 787 C C . ALA A 1 94 ? 19.081 1.191 16.949 1.00 40.41 94 ALA A C 1
ATOM 789 O O . ALA A 1 94 ? 18.606 1.794 17.908 1.00 40.41 94 ALA A O 1
ATOM 790 N N . HIS A 1 95 ? 19.931 1.782 16.107 1.00 38.88 95 HIS A N 1
ATOM 791 C CA . HIS A 1 95 ? 19.875 3.225 15.957 1.00 38.88 95 HIS A CA 1
ATOM 792 C C . HIS A 1 95 ? 18.448 3.527 15.499 1.00 38.88 95 HIS A C 1
ATOM 794 O O . HIS A 1 95 ? 18.031 2.937 14.494 1.00 38.88 95 HIS A O 1
ATOM 800 N N . PRO A 1 96 ? 17.684 4.353 16.243 1.00 41.16 96 PRO A N 1
ATOM 801 C CA . PRO A 1 96 ? 16.410 4.838 15.745 1.00 41.16 96 PRO A CA 1
ATOM 802 C C . PRO A 1 96 ? 16.678 5.339 14.333 1.00 41.16 96 PRO A C 1
ATOM 804 O O . PRO A 1 96 ? 17.689 6.017 14.112 1.00 41.16 96 PRO A O 1
ATOM 807 N N . ILE A 1 97 ? 15.857 4.938 13.362 1.00 48.91 97 ILE A N 1
ATOM 808 C CA . ILE A 1 97 ? 15.983 5.531 12.039 1.00 48.91 97 ILE A CA 1
ATOM 809 C C . ILE A 1 97 ? 15.680 6.997 12.304 1.00 48.91 97 ILE A C 1
ATOM 811 O O . ILE A 1 97 ? 14.555 7.342 12.636 1.00 48.91 97 ILE A O 1
ATOM 815 N N . VAL A 1 98 ? 16.702 7.853 12.269 1.00 43.97 98 VAL A N 1
ATOM 816 C CA . VAL A 1 98 ? 16.516 9.283 12.494 1.00 43.97 98 VAL A CA 1
ATOM 817 C C . VAL A 1 98 ? 15.721 9.785 11.295 1.00 43.97 98 VAL A C 1
ATOM 819 O O . VAL A 1 98 ? 16.258 10.156 10.253 1.00 43.97 98 VAL A O 1
ATOM 822 N N . ASN A 1 99 ? 14.400 9.689 11.396 1.00 51.78 99 ASN A N 1
ATOM 823 C CA . ASN A 1 99 ? 13.486 10.190 10.402 1.00 51.78 99 ASN A CA 1
ATOM 824 C C . ASN A 1 99 ? 13.395 11.691 10.628 1.00 51.78 99 ASN A C 1
ATOM 826 O O . ASN A 1 99 ? 12.642 12.180 11.460 1.00 51.78 99 ASN A O 1
ATOM 830 N N . HIS A 1 100 ? 14.168 12.436 9.844 1.00 53.47 100 HIS A N 1
ATOM 831 C CA . HIS A 1 100 ? 14.087 13.895 9.793 1.00 53.47 100 HIS A CA 1
ATOM 832 C C . HIS A 1 100 ? 12.759 14.401 9.193 1.00 53.47 100 HIS A C 1
ATOM 834 O O . HIS A 1 100 ? 12.517 15.604 9.148 1.00 53.47 100 HIS A O 1
ATOM 840 N N . THR A 1 101 ? 11.896 13.501 8.707 1.00 58.91 101 THR A N 1
ATOM 841 C CA . THR A 1 101 ? 10.565 13.833 8.190 1.00 58.91 101 THR A CA 1
ATOM 842 C C . THR A 1 101 ? 9.519 13.611 9.279 1.00 58.91 101 THR A C 1
ATOM 844 O O . THR A 1 101 ? 9.431 12.495 9.791 1.00 58.91 101 THR A O 1
ATOM 847 N N . PRO A 1 102 ? 8.692 14.617 9.610 1.00 59.91 102 PRO A N 1
ATOM 848 C CA . PRO A 1 102 ? 7.678 14.456 10.638 1.00 59.91 102 PRO A CA 1
ATOM 849 C C . PRO A 1 102 ? 6.627 13.436 10.186 1.00 59.91 102 PRO A C 1
ATOM 851 O O . PRO A 1 102 ? 5.940 13.632 9.179 1.00 59.91 102 PRO A O 1
ATOM 854 N N . CYS A 1 103 ? 6.485 12.351 10.944 1.00 70.38 103 CYS A N 1
ATOM 855 C CA . CYS A 1 103 ? 5.284 11.527 10.894 1.00 70.38 103 CYS A CA 1
ATOM 856 C C . CYS A 1 103 ? 4.090 12.394 11.315 1.00 70.38 103 CYS A C 1
ATOM 858 O O . CYS A 1 103 ? 4.190 13.205 12.238 1.00 70.38 103 CYS A O 1
ATOM 860 N N . LYS A 1 104 ? 2.954 12.242 10.637 1.00 72.81 104 LYS A N 1
ATOM 861 C CA . LYS A 1 104 ? 1.744 13.021 10.926 1.00 72.81 104 LYS A CA 1
ATOM 862 C C . LYS A 1 104 ? 0.550 12.102 11.008 1.00 72.81 104 LYS A C 1
ATOM 864 O O . LYS A 1 104 ? 0.401 11.222 10.169 1.00 72.81 104 LYS A O 1
ATOM 869 N N . THR A 1 105 ? -0.357 12.394 11.926 1.00 71.56 105 THR A N 1
ATOM 870 C CA . THR A 1 105 ? -1.629 11.679 12.018 1.00 71.56 105 THR A CA 1
ATOM 871 C C . THR A 1 105 ? -2.778 12.640 11.812 1.00 71.56 105 THR A C 1
ATOM 873 O O . THR A 1 105 ? -2.741 13.792 12.243 1.00 71.56 105 THR A O 1
ATOM 876 N N . LYS A 1 106 ? -3.781 12.189 11.062 1.00 72.25 106 LYS A N 1
ATOM 877 C CA . LYS A 1 106 ? -4.976 12.960 10.745 1.00 72.25 106 LYS A CA 1
ATOM 878 C C . LYS A 1 106 ? -6.192 12.055 10.854 1.00 72.25 106 LYS A C 1
ATOM 880 O O . LYS A 1 106 ? -6.395 11.181 10.009 1.00 72.25 106 LYS A O 1
ATOM 885 N N . ILE A 1 107 ? -7.021 12.321 11.853 1.00 73.38 107 ILE A N 1
ATOM 886 C CA . ILE A 1 107 ? -8.389 11.815 11.880 1.00 73.38 107 ILE A CA 1
ATOM 887 C C . ILE A 1 107 ? -9.225 12.768 11.034 1.00 73.38 107 ILE A C 1
ATOM 889 O O . ILE A 1 107 ? -9.197 13.984 11.224 1.00 73.38 107 ILE A O 1
ATOM 893 N N . VAL A 1 108 ? -9.900 12.219 10.033 1.00 70.50 108 VAL A N 1
ATOM 894 C CA . VAL A 1 108 ? -10.807 12.959 9.161 1.00 70.50 108 VAL A CA 1
ATOM 895 C C . VAL A 1 108 ? -12.207 12.436 9.413 1.00 70.50 108 VAL A C 1
ATOM 897 O O . VAL A 1 108 ? -12.469 11.256 9.195 1.00 70.50 108 VAL A O 1
ATOM 900 N N . THR A 1 109 ? -13.093 13.328 9.839 1.00 62.84 109 THR A N 1
ATOM 901 C CA . THR A 1 109 ? -14.526 13.056 9.935 1.00 62.84 109 THR A CA 1
ATOM 902 C C . THR A 1 109 ? -15.214 13.795 8.795 1.00 62.84 109 THR A C 1
ATOM 904 O O . THR A 1 109 ? -15.153 15.022 8.732 1.00 62.84 109 THR A O 1
ATOM 907 N N . GLN A 1 110 ? -15.831 13.062 7.868 1.00 58.62 110 GLN A N 1
ATOM 908 C CA . GLN A 1 110 ? -16.623 13.630 6.777 1.00 58.62 110 GLN A CA 1
ATOM 909 C C . GLN A 1 110 ? -18.046 13.081 6.856 1.00 58.62 110 GLN A C 1
ATOM 911 O O . GLN A 1 110 ? -18.289 11.895 6.623 1.00 58.62 110 GLN A O 1
ATOM 916 N N . GLY A 1 111 ? -18.993 13.951 7.215 1.00 69.69 111 GLY A N 1
ATOM 917 C CA . GLY A 1 111 ? -20.358 13.540 7.527 1.00 69.69 111 GLY A CA 1
ATOM 918 C C . GLY A 1 111 ? -20.355 12.491 8.637 1.00 69.69 111 GLY A C 1
ATOM 919 O O . GLY A 1 111 ? -19.895 12.748 9.746 1.00 69.69 111 GLY A O 1
ATOM 920 N N . THR A 1 112 ? -20.830 11.290 8.320 1.00 64.12 112 THR A N 1
ATOM 921 C CA . THR A 1 112 ? -20.904 10.169 9.260 1.00 64.12 112 THR A CA 1
ATOM 922 C C . THR A 1 112 ? -19.724 9.195 9.143 1.00 64.12 112 THR A C 1
ATOM 924 O O . THR A 1 112 ? -19.700 8.203 9.870 1.00 64.12 112 THR A O 1
ATOM 927 N N . GLN A 1 113 ? -18.752 9.436 8.258 1.00 69.25 113 GLN A N 1
ATOM 928 C CA . GLN A 1 113 ? -17.586 8.570 8.074 1.00 69.25 113 GLN A CA 1
ATOM 929 C C . GLN A 1 113 ? -16.374 9.114 8.827 1.00 69.25 113 GLN A C 1
ATOM 931 O O . GLN A 1 113 ? -15.995 10.273 8.664 1.00 69.25 113 GLN A O 1
ATOM 936 N N . VAL A 1 114 ? -15.744 8.249 9.620 1.00 74.62 114 VAL A N 1
ATOM 937 C CA . VAL A 1 114 ? -14.465 8.520 10.282 1.00 74.62 114 VAL A CA 1
ATOM 938 C C . VAL A 1 114 ? -13.367 7.781 9.513 1.00 74.62 114 VAL A C 1
ATOM 940 O O . VAL A 1 114 ? -13.555 6.656 9.050 1.00 74.62 114 VAL A O 1
ATOM 943 N N . THR A 1 115 ? -12.223 8.426 9.318 1.00 83.38 115 THR A N 1
ATOM 944 C CA . THR A 1 115 ? -11.024 7.817 8.735 1.00 83.38 115 THR A CA 1
ATOM 945 C C . THR A 1 115 ? -9.811 8.222 9.554 1.00 83.38 115 THR A C 1
ATOM 947 O O . THR A 1 115 ? -9.509 9.412 9.660 1.00 83.38 115 THR A O 1
ATOM 950 N N . ALA A 1 116 ? -9.071 7.247 10.074 1.00 86.06 116 ALA A N 1
ATOM 951 C CA . ALA A 1 116 ? -7.731 7.480 10.597 1.00 86.06 116 ALA A CA 1
ATOM 952 C C . ALA A 1 116 ? -6.715 7.423 9.457 1.00 86.06 116 ALA A C 1
ATOM 954 O O . ALA A 1 116 ? -6.739 6.512 8.632 1.00 86.06 116 ALA A O 1
ATOM 955 N N . ASN A 1 117 ? -5.817 8.403 9.410 1.00 88.19 117 ASN A N 1
ATOM 956 C CA . ASN A 1 117 ? -4.653 8.395 8.533 1.00 88.19 117 ASN A CA 1
ATOM 957 C C . ASN A 1 117 ? -3.400 8.589 9.379 1.00 88.19 117 ASN A C 1
ATOM 959 O O . ASN A 1 117 ? -3.323 9.576 10.110 1.00 88.19 117 ASN A O 1
ATOM 963 N N . ALA A 1 118 ? -2.403 7.736 9.189 1.00 88.38 118 ALA A N 1
ATOM 964 C CA . ALA A 1 118 ? -1.046 7.959 9.667 1.00 88.38 118 ALA A CA 1
ATOM 965 C C . ALA A 1 118 ? -0.100 8.051 8.465 1.00 88.38 118 ALA A C 1
ATOM 967 O O . ALA A 1 118 ? -0.119 7.206 7.570 1.00 88.38 118 ALA A O 1
ATOM 968 N N . PHE A 1 119 ? 0.695 9.113 8.421 1.00 90.19 119 PHE A N 1
ATOM 969 C CA . PHE A 1 119 ? 1.608 9.447 7.336 1.00 90.19 119 PHE A CA 1
ATOM 970 C C . PHE A 1 119 ? 3.046 9.178 7.767 1.00 90.19 119 PHE A C 1
ATOM 972 O O . PHE A 1 119 ? 3.479 9.649 8.819 1.00 90.19 119 PHE A O 1
ATOM 979 N N . PHE A 1 120 ? 3.785 8.484 6.907 1.00 89.69 120 PHE A N 1
ATOM 980 C CA . PHE A 1 120 ? 5.196 8.167 7.061 1.00 89.69 120 PHE A CA 1
ATOM 981 C C . PHE A 1 120 ? 5.928 8.535 5.772 1.00 89.69 120 PHE A C 1
ATOM 983 O O . PHE A 1 120 ? 5.788 7.858 4.751 1.00 89.69 120 PHE A O 1
ATOM 990 N N . LYS A 1 121 ? 6.710 9.619 5.807 1.00 89.88 121 LYS A N 1
ATOM 991 C CA . LYS A 1 121 ? 7.380 10.175 4.620 1.00 89.88 121 LYS A CA 1
ATOM 992 C C . LYS A 1 121 ? 6.373 10.435 3.488 1.00 89.88 121 LYS A C 1
ATOM 994 O O . LYS A 1 121 ? 5.449 11.224 3.668 1.00 89.88 121 LYS A O 1
ATOM 999 N N . HIS A 1 122 ? 6.529 9.779 2.338 1.00 92.81 122 HIS A N 1
ATOM 1000 C CA . HIS A 1 122 ? 5.632 9.901 1.188 1.00 92.81 122 HIS A CA 1
ATOM 1001 C C . HIS A 1 122 ? 4.533 8.834 1.199 1.00 92.81 122 HIS A C 1
ATOM 1003 O O . HIS A 1 122 ? 3.704 8.796 0.293 1.00 92.81 122 HIS A O 1
ATOM 1009 N N . SER A 1 123 ? 4.513 7.959 2.197 1.00 93.75 123 SER A N 1
ATOM 1010 C CA . SER A 1 123 ? 3.587 6.841 2.320 1.00 93.75 123 SER A CA 1
ATOM 1011 C C . SER A 1 123 ? 2.599 7.091 3.458 1.00 93.75 123 SER A C 1
ATOM 1013 O O . SER A 1 123 ? 2.786 7.971 4.300 1.00 93.75 123 SER A O 1
ATOM 1015 N N . ARG A 1 124 ? 1.493 6.354 3.477 1.00 93.69 124 ARG A N 1
ATOM 1016 C CA . ARG A 1 124 ? 0.492 6.465 4.540 1.00 93.69 124 ARG A CA 1
ATOM 1017 C C . ARG A 1 124 ? -0.272 5.174 4.729 1.00 93.69 124 ARG A C 1
ATOM 1019 O O . ARG A 1 124 ? -0.463 4.426 3.778 1.00 93.69 124 ARG A O 1
ATOM 1026 N N . ILE A 1 125 ? -0.760 4.965 5.937 1.00 93.81 125 ILE A N 1
ATOM 1027 C CA . ILE A 1 125 ? -1.753 3.949 6.244 1.00 93.81 125 ILE A CA 1
ATOM 1028 C C . ILE A 1 125 ? -3.066 4.649 6.569 1.00 93.81 125 ILE A C 1
ATOM 1030 O O . ILE A 1 125 ? -3.090 5.691 7.230 1.00 93.81 125 ILE A O 1
ATOM 1034 N N . LYS A 1 126 ? -4.159 4.099 6.052 1.00 92.12 126 LYS A N 1
ATOM 1035 C CA . LYS A 1 126 ? -5.516 4.546 6.335 1.00 92.12 126 LYS A CA 1
ATOM 1036 C C . LYS A 1 126 ? -6.291 3.422 6.982 1.00 92.12 126 LYS A C 1
ATOM 1038 O O . LYS A 1 126 ? -6.156 2.271 6.567 1.00 92.12 126 LYS A O 1
ATOM 1043 N N . GLN A 1 127 ? -7.187 3.783 7.882 1.00 92.38 127 GLN A N 1
ATOM 1044 C CA . GLN A 1 127 ? -8.203 2.886 8.391 1.00 92.38 127 GLN A CA 1
ATOM 1045 C C . GLN A 1 127 ? -9.564 3.575 8.374 1.00 92.38 127 GLN A C 1
ATOM 1047 O O . GLN A 1 127 ? -9.694 4.723 8.801 1.00 92.38 127 GLN A O 1
ATOM 1052 N N . TYR A 1 128 ? -10.574 2.892 7.843 1.00 90.50 128 TYR A N 1
ATOM 1053 C CA . TYR A 1 128 ? -11.934 3.415 7.745 1.00 90.50 128 TYR A CA 1
ATOM 1054 C C . TYR A 1 128 ? -12.974 2.303 7.695 1.00 90.50 128 TYR A C 1
ATOM 1056 O O . TYR A 1 128 ? -12.687 1.164 7.316 1.00 90.50 128 TYR A O 1
ATOM 1064 N N . LEU A 1 129 ? -14.213 2.662 8.022 1.00 89.25 129 LEU A N 1
ATOM 1065 C CA . LEU A 1 129 ? -15.369 1.801 7.828 1.00 89.25 129 LEU A CA 1
ATOM 1066 C C . LEU A 1 129 ? -15.954 2.013 6.425 1.00 89.25 129 LEU A C 1
ATOM 1068 O O . LEU A 1 129 ? -16.552 3.047 6.131 1.00 89.25 129 LEU A O 1
ATOM 1072 N N . LYS A 1 130 ? -15.798 1.016 5.555 1.00 87.50 130 LYS A N 1
ATOM 1073 C CA . LYS A 1 130 ? -16.373 0.978 4.211 1.00 87.50 130 LYS A CA 1
ATOM 1074 C C . LYS A 1 130 ? -17.828 0.506 4.267 1.00 87.50 130 LYS A C 1
ATOM 1076 O O . LYS A 1 130 ? -18.131 -0.529 4.866 1.00 87.50 130 LYS A O 1
ATOM 1081 N N . ASP A 1 131 ? -18.719 1.289 3.660 1.00 86.12 131 ASP A N 1
ATOM 1082 C CA . ASP A 1 131 ? -20.157 1.010 3.503 1.00 86.12 131 ASP A CA 1
ATOM 1083 C C . ASP A 1 131 ? -20.894 0.667 4.813 1.00 86.12 131 ASP A C 1
ATOM 1085 O O . ASP A 1 131 ? -21.890 -0.056 4.817 1.00 86.12 131 ASP A O 1
ATOM 1089 N N . GLY A 1 132 ? -20.378 1.138 5.957 1.00 82.75 132 GLY A N 1
ATOM 1090 C CA . GLY A 1 132 ? -20.914 0.810 7.284 1.00 82.75 132 GLY A CA 1
ATOM 1091 C C . GLY A 1 132 ? -20.800 -0.673 7.670 1.00 82.75 132 GLY A C 1
ATOM 1092 O O . GLY A 1 132 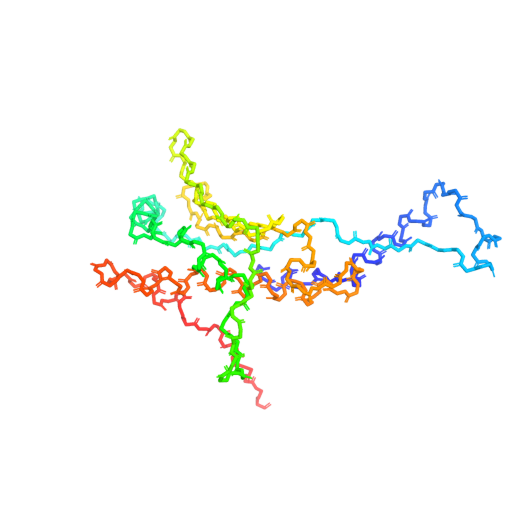? -21.409 -1.093 8.648 1.00 82.75 132 GLY A O 1
ATOM 1093 N N . ARG A 1 133 ? -20.073 -1.483 6.889 1.00 86.12 133 ARG A N 1
ATOM 1094 C CA . ARG A 1 133 ? -20.117 -2.956 6.940 1.00 86.12 133 ARG A CA 1
ATOM 1095 C C . ARG A 1 133 ? -18.753 -3.622 6.983 1.00 86.12 133 ARG A C 1
ATOM 1097 O O . ARG A 1 133 ? -18.676 -4.781 7.383 1.00 86.12 133 ARG A O 1
ATOM 1104 N N . ALA A 1 134 ? -17.695 -2.935 6.562 1.00 89.25 134 ALA A N 1
ATOM 1105 C CA . ALA A 1 134 ? -16.371 -3.530 6.486 1.00 89.25 134 ALA A CA 1
ATOM 1106 C C . ALA A 1 134 ? -15.282 -2.581 6.987 1.00 89.25 134 ALA A C 1
ATOM 1108 O O . ALA A 1 134 ? -15.149 -1.468 6.490 1.00 89.25 134 ALA A O 1
ATOM 1109 N N . LEU A 1 135 ? -14.474 -3.026 7.946 1.00 90.50 135 LEU A N 1
ATOM 1110 C CA . LEU A 1 135 ? -13.273 -2.314 8.367 1.00 90.50 135 LEU A CA 1
ATOM 1111 C C . LEU A 1 135 ? -12.189 -2.519 7.313 1.00 90.50 135 LEU A C 1
ATOM 1113 O O . LEU A 1 135 ? -11.808 -3.654 7.019 1.00 90.50 135 LEU A O 1
ATOM 1117 N N . ARG A 1 136 ? -11.676 -1.431 6.745 1.00 93.38 136 ARG A N 1
ATOM 1118 C CA . ARG A 1 136 ? -10.608 -1.467 5.752 1.00 93.38 136 ARG A CA 1
ATOM 1119 C C . ARG A 1 136 ? -9.370 -0.769 6.278 1.00 93.38 136 ARG A C 1
ATOM 1121 O O . ARG A 1 136 ? -9.437 0.385 6.681 1.00 93.38 136 ARG A O 1
ATOM 1128 N N . ILE A 1 137 ? -8.254 -1.484 6.210 1.00 94.12 137 ILE A N 1
ATOM 1129 C CA . ILE A 1 137 ? -6.905 -0.973 6.427 1.00 94.12 137 ILE A CA 1
ATOM 1130 C C . ILE A 1 137 ? -6.211 -0.935 5.068 1.00 94.12 137 ILE A C 1
ATOM 1132 O O . ILE A 1 137 ? -6.280 -1.905 4.311 1.00 94.12 137 ILE A O 1
ATOM 1136 N N . GLU A 1 138 ? -5.566 0.174 4.738 1.00 95.75 138 GLU A N 1
ATOM 1137 C CA . GLU A 1 138 ? -4.940 0.392 3.438 1.00 95.75 138 GLU A CA 1
ATOM 1138 C C . GLU A 1 138 ? -3.615 1.129 3.588 1.00 95.75 138 GLU A C 1
ATOM 1140 O O . GLU A 1 138 ? -3.585 2.288 3.996 1.00 95.75 138 GLU A O 1
ATOM 1145 N N . THR A 1 139 ? -2.526 0.465 3.211 1.00 97.31 139 THR A N 1
ATOM 1146 C CA . THR A 1 139 ? -1.206 1.083 3.108 1.00 97.31 139 THR A CA 1
ATOM 1147 C C . THR A 1 139 ? -0.992 1.557 1.676 1.00 97.31 139 THR A C 1
ATOM 1149 O O . THR A 1 139 ? -1.000 0.755 0.742 1.00 97.31 139 THR A O 1
ATOM 1152 N N . VAL A 1 140 ? -0.800 2.865 1.522 1.00 97.38 140 VAL A N 1
ATOM 1153 C CA . VAL A 1 140 ? -0.506 3.570 0.272 1.00 97.38 140 VAL A CA 1
ATOM 1154 C C . VAL A 1 140 ? 0.967 3.958 0.264 1.00 97.38 140 VAL A C 1
ATOM 1156 O O . VAL A 1 140 ? 1.426 4.694 1.139 1.00 97.38 140 VAL A O 1
ATOM 1159 N N . ILE A 1 141 ? 1.700 3.498 -0.744 1.00 96.94 141 ILE A N 1
ATOM 1160 C CA . ILE A 1 141 ? 3.139 3.713 -0.885 1.00 96.94 141 ILE A CA 1
ATOM 1161 C C . ILE A 1 141 ? 3.384 4.529 -2.146 1.00 96.94 141 ILE A C 1
ATOM 1163 O O . ILE A 1 141 ? 3.335 3.983 -3.246 1.00 96.94 141 ILE A O 1
ATOM 1167 N N . ASN A 1 142 ? 3.688 5.821 -1.994 1.00 96.12 142 ASN A N 1
ATOM 1168 C CA . ASN A 1 142 ? 4.049 6.688 -3.129 1.00 96.12 142 ASN A CA 1
ATOM 1169 C C . ASN A 1 142 ? 5.558 6.676 -3.424 1.00 96.12 142 ASN A C 1
ATOM 1171 O O . ASN A 1 142 ? 6.023 7.220 -4.426 1.00 96.12 142 ASN A O 1
ATOM 1175 N N . SER A 1 143 ? 6.358 6.085 -2.535 1.00 95.25 143 SER A N 1
ATOM 1176 C CA . SER A 1 143 ? 7.789 5.896 -2.747 1.00 95.25 143 SER A CA 1
ATOM 1177 C C . SER A 1 143 ? 8.237 4.578 -2.114 1.00 95.25 143 SER A C 1
ATOM 1179 O O . SER A 1 143 ? 8.370 4.511 -0.894 1.00 95.25 143 SER A O 1
ATOM 1181 N N . PRO A 1 144 ? 8.557 3.542 -2.916 1.00 95.19 144 PRO A N 1
ATOM 1182 C CA . PRO A 1 144 ? 9.090 2.274 -2.403 1.00 95.19 144 PRO A CA 1
ATOM 1183 C C . PRO A 1 144 ? 10.322 2.439 -1.496 1.00 95.19 144 PRO A C 1
ATOM 1185 O O . PRO A 1 144 ? 10.529 1.664 -0.562 1.00 95.19 144 PRO A O 1
ATOM 1188 N N . ARG A 1 145 ? 11.109 3.504 -1.711 1.00 92.25 145 ARG A N 1
ATOM 1189 C CA . ARG A 1 145 ? 12.302 3.818 -0.910 1.00 92.25 145 ARG A CA 1
ATOM 1190 C C . ARG A 1 145 ? 11.982 4.179 0.537 1.00 92.25 145 ARG A C 1
ATOM 1192 O O . ARG A 1 145 ? 12.841 3.977 1.388 1.00 92.25 145 ARG A O 1
ATOM 1199 N N . ASP A 1 146 ? 10.773 4.668 0.825 1.00 90.12 146 ASP A N 1
ATOM 1200 C CA . ASP A 1 146 ? 10.344 4.912 2.207 1.00 90.12 146 ASP A CA 1
ATOM 1201 C C . ASP A 1 146 ? 10.439 3.616 3.026 1.00 90.12 146 ASP A C 1
ATOM 1203 O O . ASP A 1 146 ? 10.799 3.655 4.199 1.00 90.12 146 ASP A O 1
ATOM 1207 N N . LEU A 1 147 ? 10.202 2.471 2.373 1.00 92.12 147 LEU A N 1
ATOM 1208 C CA . LEU A 1 147 ? 10.264 1.132 2.955 1.00 92.12 147 LEU A CA 1
ATOM 1209 C C . LEU A 1 147 ? 11.549 0.387 2.583 1.00 92.12 147 LEU A C 1
ATOM 1211 O O . LEU A 1 147 ? 11.565 -0.841 2.629 1.00 92.12 147 LEU A O 1
ATOM 1215 N N . GLN A 1 148 ? 12.611 1.085 2.162 1.00 91.44 148 GLN A N 1
ATOM 1216 C CA . GLN A 1 148 ? 13.866 0.469 1.706 1.00 91.44 148 GLN A CA 1
ATOM 1217 C C . GLN A 1 148 ? 13.631 -0.592 0.613 1.00 91.44 148 GLN A C 1
ATOM 1219 O O . GLN A 1 148 ? 14.151 -1.705 0.666 1.00 91.44 148 GLN A O 1
ATOM 1224 N N . CYS A 1 149 ? 12.757 -0.277 -0.341 1.00 93.56 149 CYS A N 1
ATOM 1225 C CA . CYS A 1 149 ? 12.485 -1.094 -1.513 1.00 93.56 149 CYS A CA 1
ATOM 1226 C C . CYS A 1 149 ? 12.818 -0.298 -2.777 1.00 93.56 149 CYS A C 1
ATOM 1228 O O . CYS A 1 149 ? 12.611 0.918 -2.850 1.00 93.56 149 CYS A O 1
ATOM 1230 N N . LEU A 1 150 ? 13.342 -0.987 -3.783 1.00 95.81 150 LEU A N 1
ATOM 1231 C CA . LEU A 1 150 ? 13.607 -0.411 -5.095 1.00 95.81 150 LEU A CA 1
ATOM 1232 C C . LEU A 1 150 ? 12.297 -0.248 -5.888 1.00 95.81 150 LEU A C 1
ATOM 1234 O O . LEU A 1 150 ? 11.246 -0.759 -5.500 1.00 95.81 150 LEU A O 1
ATOM 1238 N N . ARG A 1 151 ? 12.343 0.548 -6.965 1.00 96.25 151 ARG A N 1
ATOM 1239 C CA . ARG A 1 151 ? 11.139 1.000 -7.689 1.00 96.25 151 ARG A CA 1
ATOM 1240 C C . ARG A 1 151 ? 10.744 0.137 -8.885 1.00 96.25 151 ARG A C 1
ATOM 1242 O O . ARG A 1 151 ? 9.603 0.248 -9.319 1.00 96.25 151 ARG A O 1
ATOM 1249 N N . ARG A 1 152 ? 11.656 -0.672 -9.426 1.00 96.81 152 ARG A N 1
ATOM 1250 C CA . ARG A 1 152 ? 11.384 -1.531 -10.589 1.00 96.81 152 ARG A CA 1
ATOM 1251 C C . ARG A 1 152 ? 10.321 -2.576 -10.241 1.00 96.81 152 ARG A C 1
ATOM 1253 O O . ARG A 1 152 ? 10.287 -3.051 -9.106 1.00 96.81 152 ARG A O 1
ATOM 1260 N N . LEU A 1 153 ? 9.465 -2.916 -11.206 1.00 97.31 153 LEU A N 1
ATOM 1261 C CA . LEU A 1 153 ? 8.329 -3.827 -11.018 1.00 97.31 153 LEU A CA 1
ATOM 1262 C C . LEU A 1 153 ? 8.720 -5.195 -10.433 1.00 97.31 153 LEU A C 1
ATOM 1264 O O . LEU A 1 153 ? 7.940 -5.763 -9.678 1.00 97.31 153 LEU A O 1
ATOM 1268 N N . GLU A 1 154 ? 9.930 -5.685 -10.706 1.00 96.38 154 GLU A N 1
ATOM 1269 C CA . GLU A 1 154 ? 10.472 -6.940 -10.151 1.00 96.38 154 GLU A CA 1
ATOM 1270 C C . GLU A 1 154 ? 10.493 -6.991 -8.610 1.00 96.38 154 GLU A C 1
ATOM 1272 O O . GLU A 1 154 ? 10.618 -8.058 -8.018 1.00 96.38 154 GLU A O 1
ATOM 1277 N N . HIS A 1 155 ? 10.380 -5.840 -7.938 1.00 97.12 155 HIS A N 1
ATOM 1278 C CA . HIS A 1 155 ? 10.335 -5.752 -6.478 1.00 97.12 155 HIS A CA 1
ATOM 1279 C C . HIS A 1 155 ? 8.913 -5.642 -5.912 1.00 97.12 155 HIS A C 1
ATOM 1281 O O . HIS A 1 155 ? 8.752 -5.401 -4.711 1.00 97.12 155 HIS A O 1
ATOM 1287 N N . LEU A 1 156 ? 7.880 -5.776 -6.748 1.00 97.06 156 LEU A N 1
ATOM 1288 C CA . LEU A 1 156 ? 6.485 -5.601 -6.348 1.00 97.06 156 LEU A CA 1
ATOM 1289 C C . LEU A 1 156 ? 6.096 -6.523 -5.198 1.00 97.06 156 LEU A C 1
ATOM 1291 O O . LEU A 1 156 ? 5.497 -6.065 -4.231 1.00 97.06 156 LEU A O 1
ATOM 1295 N N . GLU A 1 157 ? 6.440 -7.802 -5.275 1.00 96.06 157 GLU A N 1
ATOM 1296 C CA . GLU A 1 157 ? 6.081 -8.806 -4.277 1.00 96.06 157 GLU A CA 1
ATOM 1297 C C . GLU A 1 157 ? 6.706 -8.465 -2.921 1.00 96.06 157 GLU A C 1
ATOM 1299 O O . GLU A 1 157 ? 6.032 -8.490 -1.890 1.00 96.06 157 GLU A O 1
ATOM 1304 N N . GLY A 1 158 ? 7.979 -8.054 -2.923 1.00 95.38 158 GLY A N 1
ATOM 1305 C CA . GLY A 1 158 ? 8.663 -7.573 -1.725 1.00 95.38 158 GLY A CA 1
ATOM 1306 C C . GLY A 1 158 ? 7.976 -6.343 -1.128 1.00 95.38 158 GLY A C 1
ATOM 1307 O O . GLY A 1 158 ? 7.790 -6.262 0.088 1.00 95.38 158 GLY A O 1
ATOM 1308 N N . LEU A 1 159 ? 7.538 -5.406 -1.972 1.00 96.31 159 LEU A N 1
ATOM 1309 C 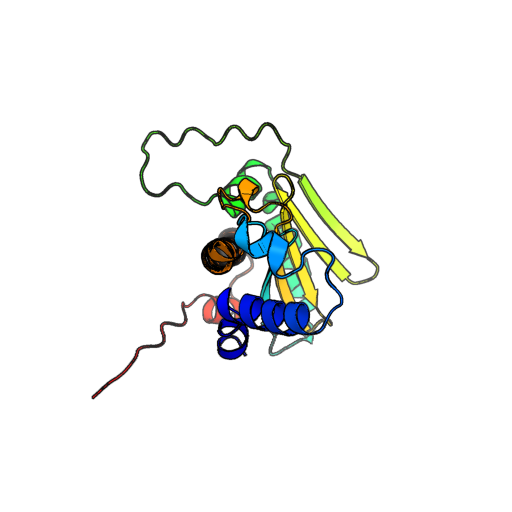CA . LEU A 1 159 ? 6.821 -4.213 -1.532 1.00 96.31 159 LEU A CA 1
ATOM 1310 C C . LEU A 1 159 ? 5.421 -4.533 -0.987 1.00 96.31 159 LEU A C 1
ATOM 1312 O O . LEU A 1 159 ? 5.032 -3.990 0.048 1.00 96.31 159 LEU A O 1
ATOM 1316 N N . GLN A 1 160 ? 4.686 -5.436 -1.642 1.00 95.69 160 GLN A N 1
ATOM 1317 C CA . GLN A 1 160 ? 3.384 -5.922 -1.185 1.00 95.69 160 GLN A CA 1
ATOM 1318 C C . GLN A 1 160 ? 3.507 -6.608 0.177 1.00 95.69 160 GLN A C 1
ATOM 1320 O O . GLN A 1 160 ? 2.688 -6.354 1.055 1.00 95.69 160 GLN A O 1
ATOM 1325 N N . ASN A 1 161 ? 4.537 -7.431 0.390 1.00 95.12 161 ASN A N 1
ATOM 1326 C CA . ASN A 1 161 ? 4.771 -8.086 1.678 1.00 95.12 161 ASN A CA 1
ATOM 1327 C C . ASN A 1 161 ? 5.024 -7.066 2.790 1.00 95.12 161 ASN A C 1
ATOM 1329 O O . ASN A 1 161 ? 4.352 -7.117 3.817 1.00 95.12 161 ASN A O 1
ATOM 1333 N N . LYS A 1 162 ? 5.877 -6.059 2.549 1.00 95.62 162 LYS A N 1
ATOM 1334 C CA . LYS A 1 162 ? 6.065 -4.955 3.505 1.00 95.62 162 LYS A CA 1
ATOM 1335 C C . LYS A 1 162 ? 4.746 -4.236 3.799 1.00 95.62 162 LYS A C 1
ATOM 1337 O O . LYS A 1 162 ? 4.446 -3.962 4.953 1.00 95.62 162 LYS A O 1
ATOM 1342 N N . ALA A 1 163 ? 3.927 -3.965 2.784 1.00 96.00 163 ALA A N 1
ATOM 1343 C CA . ALA A 1 163 ? 2.631 -3.311 2.965 1.00 96.00 163 ALA A CA 1
ATOM 1344 C C . ALA A 1 163 ? 1.620 -4.173 3.751 1.00 96.00 163 ALA A C 1
ATOM 1346 O O . ALA A 1 163 ? 0.879 -3.652 4.587 1.00 96.00 163 ALA A O 1
ATOM 1347 N N . ARG A 1 164 ? 1.596 -5.494 3.517 1.00 95.19 164 ARG A N 1
ATOM 1348 C CA . ARG A 1 164 ? 0.787 -6.453 4.289 1.00 95.19 164 ARG A CA 1
ATOM 1349 C C . ARG A 1 164 ? 1.225 -6.485 5.755 1.00 95.19 164 ARG A C 1
ATOM 1351 O O . ARG A 1 164 ? 0.357 -6.442 6.626 1.00 95.19 164 ARG A O 1
ATOM 1358 N N . ASP A 1 165 ? 2.529 -6.479 6.020 1.00 95.06 165 ASP A N 1
ATOM 1359 C CA . ASP A 1 165 ? 3.081 -6.433 7.377 1.00 95.06 165 ASP A CA 1
ATOM 1360 C C . ASP A 1 165 ? 2.707 -5.139 8.105 1.00 95.06 165 ASP A C 1
ATOM 1362 O O . ASP A 1 165 ? 2.322 -5.181 9.270 1.00 95.06 165 ASP A O 1
ATOM 1366 N N . ILE A 1 166 ? 2.751 -3.988 7.424 1.00 94.94 166 ILE A N 1
ATOM 1367 C CA . ILE A 1 166 ? 2.314 -2.701 7.993 1.00 94.94 166 ILE A CA 1
ATOM 1368 C C . ILE A 1 166 ? 0.832 -2.768 8.389 1.00 94.94 166 ILE A C 1
ATOM 1370 O O . ILE A 1 166 ? 0.468 -2.396 9.505 1.00 94.94 166 ILE A O 1
ATOM 1374 N N . ASN A 1 167 ? -0.023 -3.301 7.508 1.00 94.75 167 ASN A N 1
ATOM 1375 C CA . ASN A 1 167 ? -1.445 -3.487 7.804 1.00 94.75 167 ASN A CA 1
ATOM 1376 C C . ASN A 1 167 ? -1.670 -4.423 9.007 1.00 94.75 167 ASN A C 1
ATOM 1378 O O . ASN A 1 167 ? -2.585 -4.192 9.796 1.00 94.75 167 ASN A O 1
ATOM 1382 N N . ALA A 1 168 ? -0.872 -5.489 9.136 1.00 91.81 168 ALA A N 1
ATOM 1383 C CA . ALA A 1 168 ? -0.947 -6.415 10.265 1.00 91.81 168 ALA A CA 1
ATOM 1384 C C . ALA A 1 168 ? -0.503 -5.748 11.576 1.00 91.81 168 ALA A C 1
ATOM 1386 O O . ALA A 1 168 ? -1.224 -5.828 12.565 1.00 91.81 168 ALA A O 1
ATOM 1387 N N . ARG A 1 169 ? 0.609 -5.003 11.561 1.00 90.81 169 ARG A N 1
ATOM 1388 C CA . ARG A 1 169 ? 1.108 -4.278 12.738 1.00 90.81 169 ARG A CA 1
ATOM 1389 C C . ARG A 1 169 ? 0.127 -3.234 13.255 1.00 90.81 169 ARG A C 1
ATOM 1391 O O . ARG A 1 169 ? 0.027 -3.078 14.469 1.00 90.81 169 ARG A O 1
ATOM 1398 N N . LEU A 1 170 ? -0.608 -2.542 12.378 1.00 89.19 170 LEU A N 1
ATOM 1399 C CA . LEU A 1 170 ? -1.647 -1.609 12.828 1.00 89.19 170 LEU A CA 1
ATOM 1400 C C . LEU A 1 170 ? -2.718 -2.349 13.635 1.00 89.19 170 LEU A C 1
ATOM 1402 O O . LEU A 1 170 ? -3.031 -1.952 14.752 1.00 89.19 170 LEU A O 1
ATOM 1406 N N . LEU A 1 171 ? -3.208 -3.466 13.098 1.00 87.38 171 LEU A N 1
ATOM 1407 C CA . LEU A 1 171 ? -4.211 -4.288 13.764 1.00 87.38 171 LEU A CA 1
ATOM 1408 C C . LEU A 1 171 ? -3.708 -4.846 15.103 1.00 87.38 171 LEU A C 1
ATOM 1410 O O . LEU A 1 171 ? -4.452 -4.874 16.080 1.00 87.38 171 LEU A O 1
ATOM 1414 N N . ASP A 1 172 ? -2.454 -5.291 15.160 1.00 84.19 172 ASP A N 1
ATOM 1415 C CA . ASP A 1 172 ? -1.855 -5.804 16.393 1.00 84.19 172 ASP A CA 1
ATOM 1416 C C . ASP A 1 172 ? -1.635 -4.693 17.431 1.00 84.19 172 ASP A C 1
ATOM 1418 O O . ASP A 1 172 ? -1.860 -4.912 18.620 1.00 84.19 172 ASP A O 1
ATOM 1422 N N . THR A 1 173 ? -1.284 -3.481 16.993 1.00 80.75 173 THR A N 1
ATOM 1423 C CA . THR A 1 173 ? -1.178 -2.304 17.873 1.00 80.75 173 THR A CA 1
ATOM 1424 C C . THR A 1 173 ? -2.533 -1.964 18.489 1.00 80.75 173 THR A C 1
ATOM 1426 O O . THR A 1 173 ? -2.641 -1.813 19.706 1.00 80.75 173 THR A O 1
ATOM 1429 N N . GLU A 1 174 ? -3.581 -1.934 17.665 1.00 82.25 174 GLU A N 1
ATOM 1430 C CA . GLU A 1 174 ? -4.953 -1.676 18.106 1.00 82.25 174 GLU A CA 1
ATOM 1431 C C . GLU A 1 174 ? -5.452 -2.728 19.107 1.00 82.25 174 GLU A C 1
ATOM 1433 O O . GLU A 1 174 ? -6.130 -2.389 20.075 1.00 82.25 174 GLU A O 1
ATOM 1438 N N . ARG A 1 175 ? -5.065 -4.000 18.937 1.00 74.69 175 ARG A N 1
ATOM 1439 C CA . ARG A 1 175 ? -5.383 -5.073 19.897 1.00 74.69 175 ARG A CA 1
ATOM 1440 C C . ARG A 1 175 ? -4.784 -4.833 21.270 1.00 74.69 175 ARG A C 1
ATOM 1442 O O . ARG A 1 175 ? -5.462 -5.017 22.276 1.00 74.69 175 ARG A O 1
ATOM 1449 N N . VAL A 1 176 ? -3.505 -4.467 21.315 1.00 67.69 176 VAL A N 1
ATOM 1450 C CA . VAL A 1 176 ? -2.783 -4.266 22.578 1.00 67.69 176 VAL A CA 1
ATOM 1451 C C . VAL A 1 176 ? -3.303 -3.031 23.318 1.00 67.69 176 VAL A C 1
ATOM 1453 O O . VAL A 1 176 ? -3.385 -3.059 24.548 1.00 67.69 176 VAL A O 1
ATOM 1456 N N . GLY A 1 177 ? -3.696 -1.979 22.590 1.00 61.28 177 GLY A N 1
ATOM 1457 C CA . GLY A 1 177 ? -4.266 -0.754 23.162 1.00 61.28 177 GLY A CA 1
ATOM 1458 C C . GLY A 1 177 ? -5.630 -0.949 23.834 1.00 61.28 177 GLY A C 1
ATOM 1459 O O . GLY A 1 177 ? -5.936 -0.290 24.824 1.00 61.28 177 GLY A O 1
ATOM 1460 N N . GLN A 1 178 ? -6.435 -1.913 23.381 1.00 57.66 178 GLN A N 1
ATOM 1461 C CA . GLN A 1 178 ? -7.823 -2.092 23.826 1.00 57.66 178 GLN A CA 1
ATOM 1462 C C . GLN A 1 178 ? -8.016 -2.920 25.120 1.00 57.66 178 GLN A C 1
ATOM 1464 O O . GLN A 1 178 ? -9.029 -3.611 25.279 1.00 57.66 178 GLN A O 1
ATOM 1469 N N . ARG A 1 179 ? -7.108 -2.823 26.104 1.00 47.12 179 ARG A N 1
ATOM 1470 C CA . ARG A 1 179 ? -7.191 -3.576 27.381 1.00 47.12 179 ARG A CA 1
ATOM 1471 C C . ARG A 1 179 ? -8.462 -3.336 28.226 1.00 47.12 179 ARG A C 1
ATOM 1473 O O . ARG A 1 179 ? -8.663 -4.078 29.181 1.00 47.12 179 ARG A O 1
ATOM 1480 N N . CYS A 1 180 ? -9.334 -2.383 27.875 1.00 41.56 180 CYS A N 1
ATOM 1481 C CA . CYS A 1 180 ? -10.626 -2.166 28.548 1.00 41.56 180 CYS A CA 1
ATOM 1482 C C . CYS A 1 180 ? -11.885 -2.555 27.740 1.00 41.56 180 CYS A C 1
ATOM 1484 O O . CYS A 1 180 ? -12.955 -2.628 28.337 1.00 41.56 180 CYS A O 1
ATOM 1486 N N . VAL A 1 181 ? -11.810 -2.815 26.425 1.00 43.16 181 VAL A N 1
ATOM 1487 C CA . VAL A 1 181 ? -13.015 -2.985 25.566 1.00 43.16 181 VAL A CA 1
ATOM 1488 C C . VAL A 1 181 ? -13.040 -4.322 24.794 1.00 43.16 181 VAL A C 1
ATOM 1490 O O . VAL A 1 181 ? -14.099 -4.768 24.345 1.00 43.16 181 VAL A O 1
ATOM 1493 N N . LEU A 1 182 ? -11.915 -5.041 24.690 1.00 43.03 182 LEU A N 1
ATOM 1494 C CA . LEU A 1 182 ? -11.813 -6.314 23.956 1.00 43.03 182 LEU A CA 1
ATOM 1495 C C . LEU A 1 182 ? -12.179 -7.560 24.780 1.00 43.03 182 LEU A C 1
ATOM 1497 O O . LEU A 1 182 ? -11.370 -8.461 24.962 1.00 43.03 182 LEU A O 1
ATOM 1501 N N . ALA A 1 183 ? -13.442 -7.673 25.182 1.00 40.19 183 ALA A N 1
ATOM 1502 C CA . ALA A 1 183 ? -14.072 -8.980 25.413 1.00 40.19 183 ALA A CA 1
ATOM 1503 C C . ALA A 1 183 ? -15.019 -9.339 24.248 1.00 40.19 183 ALA A C 1
ATOM 1505 O O . ALA A 1 183 ? -16.075 -9.934 24.446 1.00 40.19 183 ALA A O 1
ATOM 1506 N N . SER A 1 184 ? -14.688 -8.909 23.021 1.00 44.31 184 SER A N 1
ATOM 1507 C CA . SER A 1 184 ? -15.489 -9.187 21.824 1.00 44.31 184 SER A CA 1
ATOM 1508 C C . SER A 1 184 ? -14.926 -10.397 21.059 1.00 44.31 184 SER A C 1
ATOM 1510 O O . SER A 1 184 ? -13.844 -10.288 20.472 1.00 44.31 184 SER A O 1
ATOM 1512 N N . PRO A 1 185 ? -15.671 -11.517 20.949 1.00 44.75 185 PRO A N 1
ATOM 1513 C CA . PRO A 1 185 ? -15.254 -12.735 20.231 1.00 44.75 185 PRO A CA 1
ATOM 1514 C C . PRO A 1 185 ? -14.977 -12.542 18.727 1.00 44.75 185 PRO A C 1
ATOM 1516 O O . PRO A 1 185 ? -14.570 -13.474 18.027 1.00 44.75 185 PRO A O 1
ATOM 1519 N N . ALA A 1 186 ? -15.271 -11.358 18.179 1.00 45.22 186 ALA A N 1
ATOM 1520 C CA . ALA A 1 186 ? -15.001 -11.013 16.788 1.00 45.22 186 ALA A CA 1
ATOM 1521 C C . ALA A 1 186 ? -13.509 -10.739 16.537 1.00 45.22 186 ALA A C 1
ATOM 1523 O O . ALA A 1 186 ? -12.999 -11.096 15.478 1.00 45.22 186 ALA A O 1
ATOM 1524 N N . PHE A 1 187 ? -12.789 -10.157 17.503 1.00 49.19 187 PHE A N 1
ATOM 1525 C CA . PHE A 1 187 ? -11.376 -9.813 17.320 1.00 49.19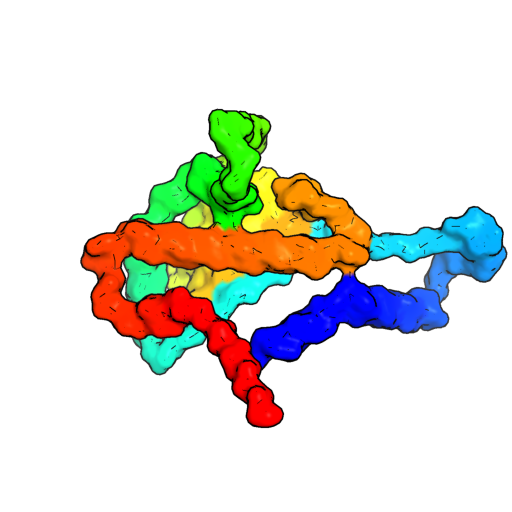 187 PHE A CA 1
ATOM 1526 C C . PHE A 1 187 ? -10.444 -11.009 17.544 1.00 49.19 187 PHE A C 1
ATOM 1528 O O . PHE A 1 187 ? -9.488 -11.173 16.786 1.00 49.19 187 PHE A O 1
ATOM 1535 N N . GLU A 1 188 ? -10.768 -11.890 18.497 1.00 47.94 188 GLU A N 1
ATOM 1536 C CA . GLU A 1 188 ? -10.023 -13.134 18.758 1.00 47.94 188 GLU A CA 1
ATOM 1537 C C . GLU A 1 188 ? -10.039 -14.084 17.550 1.00 47.94 188 GLU A C 1
ATOM 1539 O O . GLU A 1 188 ? -9.002 -14.625 17.159 1.00 47.94 188 GLU A O 1
ATOM 1544 N N . ARG A 1 189 ? -11.188 -14.216 16.870 1.00 46.12 189 ARG A N 1
ATOM 1545 C CA . ARG A 1 189 ? -11.304 -15.033 15.647 1.00 46.12 189 ARG A CA 1
ATOM 1546 C C . ARG A 1 189 ? -10.540 -14.461 14.456 1.00 46.12 189 ARG A C 1
ATOM 1548 O O . ARG A 1 189 ? -10.067 -15.214 13.614 1.00 46.12 189 ARG A O 1
ATOM 1555 N N . VAL A 1 190 ? -10.371 -13.142 14.404 1.00 50.81 190 VAL A N 1
ATOM 1556 C CA . VAL A 1 190 ? -9.572 -12.451 13.380 1.00 50.81 190 VAL A CA 1
ATOM 1557 C C . VAL A 1 190 ? -8.071 -12.449 13.734 1.00 50.81 190 VAL A C 1
ATOM 1559 O O . VAL A 1 190 ? -7.227 -12.143 12.887 1.00 50.81 190 VAL A O 1
ATOM 1562 N N . ALA A 1 191 ? -7.712 -12.758 14.986 1.00 37.91 191 ALA A N 1
ATOM 1563 C CA . ALA A 1 191 ? -6.340 -12.740 15.506 1.00 37.91 191 ALA A CA 1
ATOM 1564 C C . ALA A 1 191 ? -5.571 -14.037 15.336 1.00 37.91 191 ALA A C 1
ATOM 1566 O O . ALA A 1 191 ? -4.343 -14.015 15.360 1.00 37.91 191 ALA A O 1
ATOM 1567 N N . SER A 1 192 ? -6.270 -15.142 15.108 1.00 31.80 192 SER A N 1
ATOM 1568 C CA . SER A 1 192 ? -5.603 -16.399 14.812 1.00 31.80 192 SER A CA 1
ATOM 1569 C C . SER A 1 192 ? -4.998 -16.331 13.403 1.00 31.80 192 SER A C 1
ATOM 1571 O O . SER A 1 192 ? -5.734 -16.057 12.447 1.00 31.80 192 SER A O 1
ATOM 1573 N N . PRO A 1 193 ? -3.679 -16.549 13.231 1.00 30.28 193 PRO A N 1
ATOM 1574 C CA . PRO A 1 193 ? -3.112 -16.713 11.903 1.00 30.28 193 PRO A CA 1
ATOM 1575 C C . PRO A 1 193 ? -3.863 -17.853 11.216 1.00 30.28 193 PRO A C 1
ATOM 1577 O O . PRO A 1 193 ? -4.016 -18.935 11.780 1.00 30.28 193 PRO A O 1
ATOM 1580 N N . THR A 1 194 ? -4.361 -17.613 10.004 1.00 39.81 194 THR A N 1
ATOM 1581 C CA . THR A 1 194 ? -4.936 -18.670 9.171 1.00 39.81 194 THR A CA 1
ATOM 1582 C C . THR A 1 194 ? -3.788 -19.547 8.669 1.00 39.81 194 THR A C 1
ATOM 1584 O O . THR A 1 194 ? -3.370 -19.454 7.518 1.00 39.81 194 THR A O 1
ATOM 1587 N N . LEU A 1 195 ? -3.222 -20.367 9.558 1.00 36.41 195 LEU A N 1
ATOM 1588 C CA . LEU A 1 195 ? -2.389 -21.496 9.176 1.00 36.41 195 LEU A CA 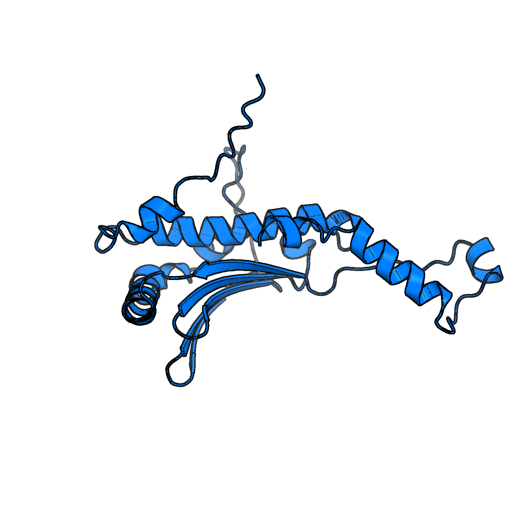1
ATOM 1589 C C . LEU A 1 195 ? -3.297 -22.443 8.400 1.00 36.41 195 LEU A C 1
ATOM 1591 O O . LEU A 1 195 ? -4.121 -23.157 8.967 1.00 36.41 195 LEU A O 1
ATOM 1595 N N . THR A 1 196 ? -3.175 -22.403 7.079 1.00 37.06 196 THR A N 1
ATOM 1596 C CA . THR A 1 196 ? -3.741 -23.444 6.230 1.00 37.06 196 THR A CA 1
ATOM 1597 C C . THR A 1 196 ? -2.826 -24.645 6.418 1.00 37.06 196 THR A C 1
ATOM 1599 O O . THR A 1 196 ? -1.776 -24.733 5.787 1.00 37.06 196 THR A O 1
ATOM 1602 N N . ALA A 1 197 ? -3.155 -25.511 7.377 1.00 32.41 197 ALA A N 1
ATOM 1603 C CA . ALA A 1 197 ? -2.489 -26.792 7.525 1.00 32.41 197 ALA A CA 1
ATOM 1604 C C . ALA A 1 197 ? -2.766 -27.601 6.252 1.00 32.41 197 ALA A C 1
ATOM 1606 O O . ALA A 1 197 ? -3.883 -28.066 6.029 1.00 32.41 197 ALA A O 1
ATOM 1607 N N . GLY A 1 198 ? -1.756 -27.709 5.390 1.00 33.38 198 GLY A N 1
ATOM 1608 C CA . GLY A 1 198 ? -1.741 -28.694 4.323 1.00 33.38 198 GLY A CA 1
ATOM 1609 C C . GLY A 1 198 ? -1.683 -30.073 4.962 1.00 33.38 198 GLY A C 1
ATOM 1610 O O . GLY A 1 198 ? -0.646 -30.473 5.482 1.00 33.38 198 GLY A O 1
ATOM 1611 N N . VAL A 1 199 ? -2.814 -30.769 4.962 1.00 35.25 199 VAL A N 1
ATOM 1612 C CA . VAL A 1 199 ? -2.853 -32.211 5.183 1.00 35.25 199 VAL A CA 1
ATOM 1613 C C . VAL A 1 199 ? -2.637 -32.851 3.818 1.00 35.25 199 VAL A C 1
ATOM 1615 O O . VAL A 1 199 ? -3.508 -32.753 2.957 1.00 35.25 199 VAL A O 1
ATOM 1618 N N . SER A 1 200 ? -1.489 -33.495 3.634 1.00 32.19 200 SER A N 1
ATOM 1619 C CA . SER A 1 200 ? -1.343 -34.554 2.637 1.00 32.19 200 SER A CA 1
ATOM 1620 C C . SER A 1 200 ? -1.151 -35.864 3.386 1.00 32.19 200 SER A C 1
ATOM 1622 O O . SER A 1 200 ? -0.226 -35.989 4.191 1.00 32.19 200 SER A O 1
ATOM 1624 N N . GLN A 1 201 ? -2.094 -36.776 3.149 1.00 33.72 201 GLN A N 1
ATOM 1625 C CA . GLN A 1 201 ? -1.924 -38.217 3.318 1.00 33.72 201 GLN A CA 1
ATOM 1626 C C . GLN A 1 201 ? -0.954 -38.755 2.265 1.00 33.72 201 GLN A C 1
ATOM 1628 O O . GLN A 1 201 ? -0.860 -38.121 1.186 1.00 33.72 201 GLN A O 1
#

Radius of gyration: 20.48 Å; chains: 1; bounding box: 47×53×63 Å

Sequence (201 aa):
MQAICDRLTSTTIQQFFDRWMDLLPLPLNEYDRTFGYWWELSMRQIETSRTFVFDAPRHARGFFESLIADNLDIGRPETVELLFTGYAPHSRRAHPIVNHTPCKTKIVTQGTQVTANAFFKHSRIKQYLKDGRALRIETVINSPRDLQCLRRLEHLEGLQNKARDINARLLDTERVGQRCVLASPAFERVASPTLTAGVSQ

pLDDT: mean 78.36, std 19.66, range [30.28, 97.38]

Foldseek 3Di:
DVVVVVVPALVVVVVVVVVVVVVDPDPDDPVNVVVVDDDFDFAQKDKAKDKAFDPDLVCLLVVVVVLCVLVVVCQQQLNLLCLQAPDDPDDPDPPPPPQPDGWGWDWDDDPSWTKIWIDQPPKIWIWTQDPSTMIMIMIMPRDLVSNPFGGTSNCVVVSNVSRVSSSVSVLVSSVVSPPPPPPDPSSVVVPDPPPPPDDDD

Secondary structure (DSSP, 8-state):
-HHHHTT--HHHHHHHHHHHHTTS--SS-HHHHHTT-----B-S-EEEEEEEE-SSHHHHHHHHHHHHHHTGGGGSHHHHHHHHH---TT-TT-------SPPEEEEEEETTEEEEEEEETTEEEEEEEETTTEEEEEEEES-GGGGT--SBGGGHHHHHHHHHHHHHHHHHHHHHHTTTT---HHHHHHHS---------